Protein AF-A0A645CBH1-F1 (afdb_monomer_lite)

pLDDT: mean 81.63, std 11.43, range [44.41, 95.94]

Organism: NCBI:txid1076179

Radius of gyration: 28.58 Å; chains: 1; bounding box: 67×32×84 Å

Sequence (254 aa):
MRFSAVALAVYLVARFVFHKRWKLLLALALLDLAVVLYYGGILAMYVLSMPLDEALRLAGFERYASSMILFMLGALSMRLTMDVENSFYQQQGEQRDYRAFRSLTAKNIYQFATVVFSLLASLILLSELNGMNSIKQAYHESLPAKVEAMVGDNWHQPDNDTRYLFYATDKDNQVSSYYLPYVGRYFLFASQVDSVSAFTDSAFMGQLQTYDKFVILESTPEIRAYMQAHAGLPGDPGVYDVAKSFPEAVIPAG

Secondary structure (DSSP, 8-state):
-HHHHHHHHHHHHHHHTS----SHHHHHHHHHHHHHHHHHHHHHHHHHT--HHHHHH-THHHHHHHHHHHHHHHHHHHHHHHHHHHHHEE--SSS--S-EES-HHHHHHHHHHHHHHHHHHHHHHHHHHHHHHHHHHGGGGSHHHHHHHHH---TTS-EEEEEEEEE---GGGTTTTSHHHHHHHHHHTEEEEEEES---HHHHHHHHTT-SEEEESS--HHHHHHHHHHTSS---SEEEEHHHH-TT--PPP-

Foldseek 3Di:
DVVLVVLVVVVCCCCPVVVADACLVVLSVVLVVVLVVQVVVVVCCVVPPDDPVVVVVDPPPVVSNVVSVVVSVVSSVVSVVVSVVVSQWDQDDPDNPDTDGPDPVSVVVVVVVVVVVVVVVVVVVVVVVVVVVVCVVCVCVDLLVLLCVFQNAQQPDAAAPFAEEEEDACVVPCQVVCVNQVSNCRRNVYPHYHYDHDDDLVCVLVVLLQGQKYFYSDADPVQQVSLCVFQVDRRDGHIDGSVNRGVPRDRPDD

Structure (mmCIF, N/CA/C/O backbone):
data_AF-A0A645CBH1-F1
#
_entry.id   AF-A0A645CBH1-F1
#
loop_
_atom_site.group_PDB
_atom_site.id
_atom_site.type_symbol
_atom_site.label_atom_id
_atom_site.label_alt_id
_atom_site.label_comp_id
_atom_site.label_asym_id
_atom_site.label_entity_id
_atom_site.label_seq_id
_atom_site.pdbx_PDB_ins_code
_atom_site.Cartn_x
_atom_site.Cartn_y
_atom_site.Cartn_z
_atom_site.occupancy
_atom_site.B_iso_or_equiv
_atom_site.auth_seq_id
_atom_site.auth_comp_id
_atom_site.auth_asym_id
_atom_site.auth_atom_id
_atom_site.pdbx_PDB_model_num
ATOM 1 N N . MET A 1 1 ? -2.958 11.243 12.682 1.00 48.28 1 MET A N 1
ATOM 2 C CA . MET A 1 1 ? -3.831 12.420 12.931 1.00 48.28 1 MET A CA 1
ATOM 3 C C . MET A 1 1 ? -5.328 12.093 12.963 1.00 48.28 1 MET A C 1
ATOM 5 O O . MET A 1 1 ? -5.976 12.454 13.934 1.00 48.28 1 MET A O 1
ATOM 9 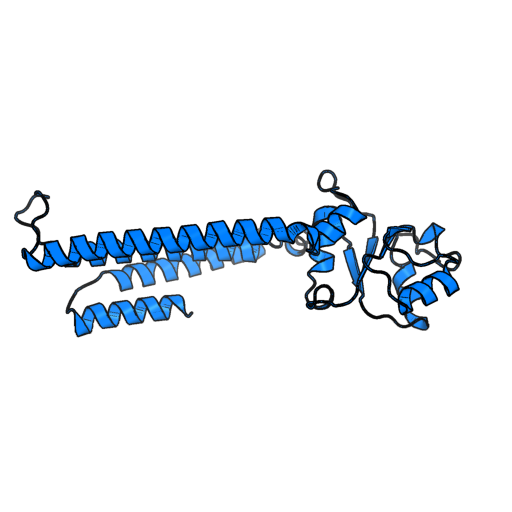N N . ARG A 1 2 ? -5.900 11.390 11.969 1.00 63.59 2 ARG A N 1
ATOM 10 C CA . ARG A 1 2 ? -7.354 11.095 11.943 1.00 63.59 2 ARG A CA 1
ATOM 11 C C . ARG A 1 2 ? -7.826 10.166 13.077 1.00 63.59 2 ARG A C 1
ATOM 13 O O . ARG A 1 2 ? -8.897 10.381 13.626 1.00 63.59 2 ARG A O 1
ATOM 20 N N . PHE A 1 3 ? -7.012 9.187 13.476 1.00 63.47 3 PHE A N 1
ATOM 21 C CA . PHE A 1 3 ? -7.391 8.205 14.501 1.00 63.47 3 PHE A CA 1
ATOM 22 C C . PHE A 1 3 ? -7.452 8.788 15.924 1.00 63.47 3 PHE A C 1
ATOM 24 O O . PHE A 1 3 ? -8.438 8.589 16.629 1.00 63.47 3 PHE A O 1
ATOM 31 N N . SER A 1 4 ? -6.459 9.590 16.321 1.00 71.00 4 SER A N 1
ATOM 32 C CA . SER A 1 4 ? -6.466 10.283 17.618 1.00 71.00 4 SER A CA 1
ATOM 33 C C . SER A 1 4 ? -7.642 11.262 17.731 1.00 71.00 4 SER A C 1
ATOM 35 O O . SER A 1 4 ? -8.241 11.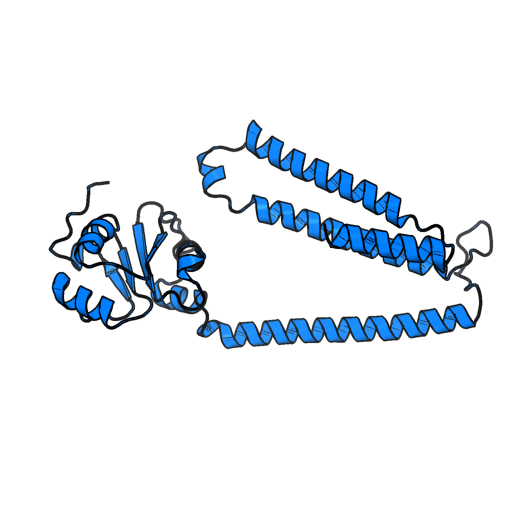380 18.796 1.00 71.00 4 SER A O 1
ATOM 37 N N . ALA A 1 5 ? -8.043 11.900 16.623 1.00 74.19 5 ALA A N 1
ATOM 38 C CA . ALA A 1 5 ? -9.229 12.756 16.580 1.00 74.19 5 ALA A CA 1
ATOM 39 C C . ALA A 1 5 ? -10.533 11.967 16.804 1.00 74.19 5 ALA A C 1
ATOM 41 O O . ALA A 1 5 ? -11.399 12.417 17.552 1.00 74.19 5 ALA A O 1
ATOM 42 N N . VAL A 1 6 ? -10.657 10.768 16.220 1.00 75.56 6 VAL A N 1
ATOM 43 C CA . VAL A 1 6 ? -11.800 9.870 16.462 1.00 75.56 6 VAL A CA 1
ATOM 44 C C . VAL A 1 6 ? -11.834 9.413 17.921 1.00 75.56 6 VAL A C 1
ATOM 46 O O . VAL A 1 6 ? -12.883 9.484 18.555 1.00 75.56 6 VAL A O 1
ATOM 49 N N . ALA A 1 7 ? -10.693 9.013 18.489 1.00 66.88 7 ALA A N 1
ATOM 50 C CA . ALA A 1 7 ? -10.597 8.620 19.896 1.00 66.88 7 ALA A CA 1
ATOM 51 C C . ALA A 1 7 ? -10.996 9.764 20.847 1.00 66.88 7 ALA A C 1
ATOM 53 O O . ALA A 1 7 ? -11.717 9.546 21.825 1.00 66.88 7 ALA A O 1
ATOM 54 N N . LEU A 1 8 ? -10.579 10.993 20.528 1.00 77.62 8 LEU A N 1
ATOM 55 C CA . LEU A 1 8 ? -10.945 12.194 21.272 1.00 77.62 8 LEU A CA 1
ATOM 56 C C . LEU A 1 8 ? -12.449 12.488 21.164 1.00 77.62 8 LEU A C 1
ATOM 58 O O . LEU A 1 8 ? -13.093 12.741 22.178 1.00 77.62 8 LEU A O 1
ATOM 62 N N . ALA A 1 9 ? -13.030 12.391 19.966 1.00 77.25 9 ALA A N 1
ATOM 63 C CA . ALA A 1 9 ? -14.466 12.569 19.756 1.00 77.25 9 ALA A CA 1
ATOM 64 C C . ALA A 1 9 ? -15.291 11.526 20.531 1.00 77.25 9 ALA A C 1
ATOM 66 O O . ALA A 1 9 ? -16.243 11.882 21.224 1.00 77.25 9 ALA A O 1
ATOM 67 N N . VAL A 1 10 ? -14.886 10.252 20.489 1.00 75.44 10 VAL A N 1
ATOM 68 C CA . VAL A 1 10 ? -15.518 9.159 21.248 1.00 75.44 10 VAL A CA 1
ATOM 69 C C . VAL A 1 10 ? -15.451 9.425 22.751 1.00 75.44 10 VAL A C 1
ATOM 71 O O . VAL A 1 10 ? -16.451 9.260 23.452 1.00 75.44 10 VAL A O 1
ATOM 74 N N . TYR A 1 11 ? -14.308 9.896 23.253 1.00 73.31 11 TYR A N 1
ATOM 75 C CA . TYR A 1 11 ? -14.188 10.295 24.651 1.00 73.31 11 TYR A CA 1
ATOM 76 C C . TYR A 1 11 ? -15.114 11.466 25.009 1.00 73.31 11 TYR A C 1
ATOM 78 O O . TYR A 1 11 ? -15.786 11.413 26.040 1.00 73.31 11 TYR A O 1
ATOM 86 N N . LEU A 1 12 ? -15.173 12.512 24.178 1.00 74.69 12 LEU A N 1
ATOM 87 C CA . LEU A 1 12 ? -16.029 13.676 24.419 1.00 74.69 12 LEU A CA 1
ATOM 88 C C . LEU A 1 12 ? -17.504 13.268 24.465 1.00 74.69 12 LEU A C 1
ATOM 90 O O . LEU A 1 12 ? -18.212 13.648 25.395 1.00 74.69 12 LEU A O 1
ATOM 94 N N . VAL A 1 13 ? -17.955 12.417 23.543 1.00 75.56 13 VAL A N 1
ATOM 95 C CA . VAL A 1 13 ? -19.318 11.866 23.562 1.00 75.56 13 VAL A CA 1
ATOM 96 C C . VAL A 1 13 ? -19.554 11.039 24.831 1.00 75.56 13 VAL A C 1
ATOM 98 O O . VAL A 1 13 ? -20.552 11.238 25.522 1.00 75.56 13 VAL A O 1
ATOM 101 N N . ALA A 1 14 ? -18.622 10.165 25.215 1.00 69.62 14 ALA A N 1
ATOM 102 C CA . ALA A 1 14 ? -18.735 9.379 26.446 1.00 69.62 14 ALA A CA 1
ATOM 103 C C . ALA A 1 14 ? -18.807 10.248 27.714 1.00 69.62 14 ALA A C 1
ATOM 105 O O . ALA A 1 14 ? -19.533 9.929 28.661 1.00 69.62 14 ALA A O 1
ATOM 106 N N . ARG A 1 15 ? -18.074 11.364 27.728 1.00 73.00 15 ARG A N 1
ATOM 107 C CA . ARG A 1 15 ? -17.994 12.284 28.861 1.00 73.00 15 ARG A CA 1
ATOM 108 C C . ARG A 1 15 ? -19.200 13.217 28.954 1.00 73.00 15 ARG A C 1
ATOM 110 O O . ARG A 1 15 ? -19.707 13.390 30.058 1.00 73.00 15 ARG A O 1
ATOM 117 N N . PHE A 1 16 ? -19.641 13.799 27.840 1.00 70.44 16 PHE A N 1
ATOM 118 C CA . PHE A 1 16 ? -20.703 14.812 27.808 1.00 70.44 16 PHE A CA 1
ATOM 119 C C . PHE A 1 16 ? -22.101 14.222 27.605 1.00 70.44 16 PHE A C 1
ATOM 121 O O . PHE A 1 16 ? -23.051 14.707 28.209 1.00 70.44 16 PHE A O 1
ATOM 128 N N . VAL A 1 17 ? -22.244 13.158 26.811 1.00 72.06 17 VAL A N 1
ATOM 129 C CA . VAL A 1 17 ? -23.547 12.511 26.576 1.00 72.06 17 VAL A CA 1
ATOM 130 C C . VAL A 1 17 ? -23.798 11.453 27.645 1.00 72.06 17 VAL A C 1
ATOM 132 O O . VAL A 1 17 ? -24.791 11.500 28.368 1.00 72.06 17 VAL A O 1
ATOM 135 N N . PHE A 1 18 ? -22.856 10.525 27.822 1.00 62.72 18 PHE A N 1
ATOM 136 C CA . PHE A 1 18 ? -23.044 9.382 28.721 1.00 62.72 18 PHE A CA 1
ATOM 137 C C . PHE A 1 18 ? -22.580 9.627 30.166 1.00 62.72 18 PHE A C 1
ATOM 139 O O . PHE A 1 18 ? -22.799 8.771 31.026 1.00 62.72 18 PHE A O 1
ATOM 146 N N . HIS A 1 19 ? -21.960 10.781 30.452 1.00 67.88 19 HIS A N 1
ATOM 147 C CA . HIS A 1 19 ? -21.449 11.160 31.779 1.00 67.88 19 HIS A CA 1
ATOM 148 C C . HIS A 1 19 ? -20.499 10.114 32.398 1.00 67.88 19 HIS A C 1
ATOM 150 O O . HIS A 1 19 ? -20.350 10.016 33.620 1.00 67.88 19 HIS A O 1
ATOM 156 N N . LYS A 1 20 ? -19.821 9.320 31.558 1.00 66.25 20 LYS A N 1
ATOM 157 C CA . LYS A 1 20 ? -18.904 8.260 31.990 1.00 66.25 20 LYS A CA 1
ATOM 158 C C . LYS A 1 20 ? -17.477 8.793 32.131 1.00 66.25 20 LYS A C 1
ATOM 160 O O . LYS A 1 20 ? -17.043 9.700 31.424 1.00 66.25 20 LYS A O 1
ATOM 165 N N . ARG A 1 21 ? -16.727 8.230 33.085 1.00 70.00 21 ARG A N 1
ATOM 166 C CA . ARG A 1 21 ? -15.306 8.539 33.330 1.00 70.00 21 ARG A CA 1
ATOM 167 C C . ARG A 1 21 ? -14.422 7.478 32.673 1.00 70.00 21 ARG A C 1
ATOM 169 O O . ARG A 1 21 ? -13.843 6.644 33.362 1.00 70.00 21 ARG A O 1
ATOM 176 N N . TRP A 1 22 ? -14.372 7.469 31.345 1.00 78.06 22 TRP A N 1
ATOM 177 C CA . TRP A 1 22 ? -13.506 6.542 30.610 1.00 78.06 22 TRP A CA 1
ATOM 178 C C . TRP A 1 22 ? -12.035 6.915 30.802 1.00 78.06 22 TRP A C 1
ATOM 180 O O . TRP A 1 22 ? -11.693 8.098 30.843 1.00 78.06 22 TRP A O 1
ATOM 190 N N . LYS A 1 23 ? -11.160 5.910 30.922 1.00 79.25 23 LYS A N 1
ATOM 191 C CA . LYS A 1 23 ? -9.703 6.131 31.013 1.00 79.25 23 LYS A CA 1
ATOM 192 C C . LYS A 1 23 ? -9.057 6.206 29.625 1.00 79.25 23 LYS A C 1
ATOM 194 O O . LYS A 1 23 ? -7.837 6.308 29.530 1.00 79.25 23 LYS A O 1
ATOM 199 N N . LEU A 1 24 ? -9.871 6.186 28.568 1.00 80.12 24 LEU A N 1
ATOM 200 C CA . LEU A 1 24 ? -9.462 6.268 27.171 1.00 80.12 24 LEU A CA 1
ATOM 201 C C . LEU A 1 24 ? -8.472 7.409 26.884 1.00 80.12 24 LEU A C 1
ATOM 203 O O . LEU A 1 24 ? -7.495 7.163 26.192 1.00 80.12 24 LEU A O 1
ATOM 207 N N . LEU A 1 25 ? -8.649 8.613 27.453 1.00 78.62 25 LEU A N 1
ATOM 208 C CA . LEU A 1 25 ? -7.684 9.710 27.245 1.00 78.62 25 LEU A CA 1
ATOM 209 C C . LEU A 1 25 ? -6.313 9.438 27.857 1.00 78.62 25 LEU A C 1
ATOM 211 O O . LEU A 1 25 ? -5.305 9.785 27.254 1.00 78.62 25 LEU A O 1
ATOM 215 N N . LEU A 1 26 ? -6.265 8.833 29.046 1.00 81.44 26 LEU A N 1
ATOM 216 C CA . LEU A 1 26 ? -4.992 8.503 29.682 1.00 81.44 26 LEU A CA 1
ATOM 217 C C . LEU A 1 26 ? -4.257 7.439 28.862 1.00 81.44 26 LEU A C 1
ATOM 219 O O . LEU A 1 26 ? -3.058 7.554 28.639 1.00 81.44 26 LEU A O 1
ATOM 223 N N . ALA A 1 27 ? -4.989 6.428 28.387 1.00 83.56 27 ALA A N 1
ATOM 224 C CA . ALA A 1 27 ? -4.435 5.414 27.501 1.00 83.56 27 ALA A CA 1
ATOM 225 C C . ALA A 1 27 ? -3.962 6.019 26.170 1.00 83.56 27 ALA A C 1
ATOM 227 O O . ALA A 1 27 ? -2.869 5.692 25.728 1.00 83.56 27 ALA A O 1
ATOM 228 N N . LEU A 1 28 ? -4.735 6.932 25.572 1.00 86.56 28 LEU A N 1
ATOM 229 C CA . LEU A 1 28 ? -4.351 7.639 24.350 1.00 86.56 28 LEU A CA 1
ATOM 230 C C . LEU A 1 28 ? -3.063 8.446 24.558 1.00 86.56 28 LEU A C 1
ATOM 232 O O . LEU A 1 28 ? -2.130 8.278 23.789 1.00 86.56 28 LEU A O 1
ATOM 236 N N . ALA A 1 29 ? -2.972 9.234 25.633 1.00 85.00 29 ALA A N 1
ATOM 237 C CA . ALA A 1 29 ? -1.784 10.031 25.937 1.00 85.00 29 ALA A CA 1
ATOM 238 C C . ALA A 1 29 ? -0.536 9.167 26.194 1.00 85.00 29 ALA A C 1
ATOM 240 O O . ALA A 1 29 ? 0.550 9.499 25.725 1.00 85.00 29 ALA A O 1
ATOM 241 N N . LEU A 1 30 ? -0.680 8.044 26.911 1.00 88.44 30 LEU A N 1
ATOM 242 C CA . LEU A 1 30 ? 0.417 7.094 27.129 1.00 88.44 30 LEU A CA 1
ATOM 243 C C . LEU A 1 30 ? 0.861 6.420 25.825 1.00 88.44 30 LEU A C 1
ATOM 245 O O . LEU A 1 30 ? 2.058 6.244 25.609 1.00 88.44 30 LEU A O 1
ATOM 249 N N . LEU A 1 31 ? -0.086 6.051 24.960 1.00 88.75 31 LEU A N 1
ATOM 250 C CA . LEU A 1 31 ? 0.216 5.452 23.662 1.00 88.75 31 LEU A CA 1
ATOM 251 C C . LEU A 1 31 ? 0.856 6.465 22.706 1.00 88.75 31 LEU A C 1
ATOM 253 O O . LEU A 1 31 ? 1.837 6.123 22.056 1.00 88.75 31 LEU A O 1
ATOM 257 N N . ASP A 1 32 ? 0.373 7.708 22.666 1.00 88.38 32 ASP A N 1
ATOM 258 C CA . ASP A 1 32 ? 0.985 8.790 21.887 1.00 88.38 32 ASP A CA 1
ATOM 259 C C . ASP A 1 32 ? 2.431 9.037 22.348 1.00 88.38 32 ASP A C 1
ATOM 261 O O . ASP A 1 32 ? 3.342 9.121 21.524 1.00 88.38 32 ASP A O 1
ATOM 265 N N . LEU A 1 33 ? 2.675 9.070 23.665 1.00 89.81 33 LEU A N 1
ATOM 266 C CA . LEU A 1 33 ? 4.029 9.164 24.216 1.00 89.81 33 LEU A CA 1
ATOM 267 C C . LEU A 1 33 ? 4.902 7.976 23.782 1.00 89.81 33 LEU A C 1
ATOM 269 O O . LEU A 1 33 ? 6.050 8.175 23.389 1.00 89.81 33 LEU A O 1
ATOM 273 N N . ALA A 1 34 ? 4.367 6.753 23.818 1.00 90.38 34 ALA A N 1
ATOM 274 C CA . ALA A 1 34 ? 5.091 5.563 23.379 1.00 90.38 34 ALA A CA 1
ATOM 275 C C . ALA A 1 34 ? 5.457 5.627 21.886 1.00 90.38 34 ALA A C 1
ATOM 277 O O . ALA A 1 34 ? 6.581 5.281 21.528 1.00 90.38 34 ALA A O 1
ATOM 278 N N . VAL A 1 35 ? 4.555 6.113 21.024 1.00 90.31 35 VAL A N 1
ATOM 279 C CA . VAL A 1 35 ? 4.821 6.324 19.589 1.00 90.31 35 VAL A CA 1
ATOM 280 C C . VAL A 1 35 ? 5.950 7.334 19.389 1.00 90.31 35 VAL A C 1
ATOM 282 O O . VAL A 1 35 ? 6.881 7.062 18.632 1.00 90.31 35 VAL A O 1
ATOM 285 N N . VAL A 1 36 ? 5.912 8.468 20.097 1.00 90.56 36 VAL A N 1
ATOM 286 C CA . VAL A 1 36 ? 6.964 9.496 20.015 1.00 90.56 36 VAL A CA 1
ATOM 287 C C . VAL A 1 36 ? 8.316 8.938 20.460 1.00 90.56 36 VAL A C 1
ATOM 289 O O . VAL A 1 36 ? 9.311 9.121 19.760 1.00 90.56 36 VAL A O 1
ATOM 292 N N . LEU A 1 37 ? 8.360 8.214 21.584 1.00 92.00 37 LEU A N 1
ATOM 293 C CA . LEU A 1 37 ? 9.585 7.573 22.068 1.00 92.00 37 LEU A CA 1
ATOM 294 C C . LEU A 1 37 ? 10.112 6.525 21.083 1.00 92.00 37 LEU A C 1
ATOM 296 O O . LEU A 1 37 ? 11.317 6.440 20.869 1.00 92.00 37 LEU A O 1
ATOM 300 N N . TYR A 1 38 ? 9.226 5.757 20.452 1.00 91.06 38 TYR A N 1
ATOM 301 C CA . TYR A 1 38 ? 9.599 4.745 19.469 1.00 91.06 38 TYR A CA 1
ATOM 302 C C . TYR A 1 38 ? 10.180 5.358 18.193 1.00 91.06 38 TYR A C 1
ATOM 304 O O . TYR A 1 38 ? 11.224 4.911 17.724 1.00 91.06 38 TYR A O 1
ATOM 312 N N . TYR A 1 39 ? 9.572 6.424 17.666 1.00 89.31 39 TYR A N 1
ATOM 313 C CA . TYR A 1 39 ? 10.127 7.154 16.521 1.00 89.31 39 TYR A CA 1
ATOM 314 C C . TYR A 1 39 ? 11.454 7.829 16.876 1.00 89.31 39 TYR A C 1
ATOM 316 O O . TYR A 1 39 ? 12.384 7.794 16.074 1.00 89.31 39 TYR A O 1
ATOM 324 N N . GLY A 1 40 ? 11.578 8.367 18.093 1.00 89.44 40 GLY A N 1
ATOM 325 C CA . GLY A 1 40 ? 12.850 8.864 18.617 1.00 89.44 40 GLY A CA 1
ATOM 326 C C . GLY A 1 40 ? 13.919 7.771 18.706 1.00 89.44 40 GLY A C 1
ATOM 327 O O . GLY A 1 40 ? 15.065 8.009 18.340 1.00 89.44 40 GLY A O 1
ATOM 328 N N . GLY A 1 41 ? 13.545 6.559 19.124 1.00 88.31 41 GLY A N 1
ATOM 329 C CA . GLY A 1 41 ? 14.434 5.397 19.169 1.00 88.31 41 GLY A CA 1
ATOM 330 C C . GLY A 1 41 ? 14.898 4.949 17.783 1.00 88.31 41 GLY A C 1
ATOM 331 O O . GLY A 1 41 ? 16.085 4.693 17.594 1.00 88.31 41 GLY A O 1
ATOM 332 N N . ILE A 1 42 ? 13.993 4.926 16.798 1.00 86.06 42 ILE A N 1
ATOM 333 C CA . ILE A 1 42 ? 14.355 4.668 15.399 1.00 86.06 42 ILE A CA 1
ATOM 334 C C . ILE A 1 42 ? 15.340 5.735 14.914 1.00 86.06 42 ILE A C 1
ATOM 336 O O . ILE A 1 42 ? 16.401 5.392 14.404 1.00 86.06 42 ILE A O 1
ATOM 340 N N . LEU A 1 43 ? 15.034 7.018 15.118 1.00 85.69 43 LEU A N 1
ATOM 341 C CA . LEU A 1 43 ? 15.920 8.111 14.716 1.00 85.69 43 LEU A CA 1
ATOM 342 C C . LEU A 1 43 ? 17.310 7.980 15.354 1.00 85.69 43 LEU A C 1
ATOM 344 O O . LEU A 1 43 ? 18.316 8.102 14.661 1.00 85.69 43 LEU A O 1
ATOM 348 N N . ALA A 1 44 ? 17.374 7.687 16.655 1.00 87.44 44 ALA A N 1
ATOM 349 C CA . ALA A 1 44 ? 18.634 7.480 17.359 1.00 87.44 44 ALA A CA 1
ATOM 350 C C . ALA A 1 44 ? 19.438 6.314 16.764 1.00 87.44 44 ALA A C 1
ATOM 352 O O . ALA A 1 44 ? 20.641 6.452 16.567 1.00 87.44 44 ALA A O 1
ATOM 353 N N . MET A 1 45 ? 18.786 5.201 16.419 1.00 85.06 45 MET A N 1
ATOM 354 C CA . MET A 1 45 ? 19.433 4.068 15.749 1.00 85.06 45 MET A CA 1
ATOM 355 C C . MET A 1 45 ? 20.001 4.467 14.378 1.00 85.06 45 MET A C 1
ATOM 357 O O . MET A 1 45 ? 21.153 4.151 14.084 1.00 85.06 45 MET A O 1
ATOM 361 N N . TYR A 1 46 ? 19.226 5.195 13.566 1.00 79.62 46 TYR A N 1
ATOM 362 C CA . TYR A 1 46 ? 19.674 5.680 12.256 1.00 79.62 46 TYR A CA 1
ATOM 363 C C . TYR A 1 46 ? 20.889 6.610 12.366 1.00 79.62 46 TYR A C 1
ATOM 365 O O . TYR A 1 46 ? 21.800 6.516 11.552 1.00 79.62 46 TYR A O 1
ATOM 373 N N . VAL A 1 47 ? 20.922 7.488 13.372 1.00 83.06 47 VAL A N 1
ATOM 374 C CA . VAL A 1 47 ? 22.005 8.471 13.546 1.00 83.06 47 VAL A CA 1
ATOM 375 C C . VAL A 1 47 ? 23.256 7.859 14.180 1.00 83.06 47 VAL A C 1
ATOM 377 O O . VAL A 1 47 ? 24.367 8.220 13.805 1.00 83.06 47 VAL A O 1
ATOM 380 N N . LEU A 1 48 ? 23.096 6.971 15.165 1.00 85.31 48 LEU A N 1
ATOM 381 C CA . LEU A 1 48 ? 24.207 6.504 16.003 1.00 85.31 48 LEU A CA 1
ATOM 382 C C . LEU A 1 48 ? 24.776 5.147 15.585 1.00 85.31 48 LEU A C 1
ATOM 384 O O . LEU A 1 48 ? 25.891 4.821 15.986 1.00 85.31 48 LEU A O 1
ATOM 388 N N . SER A 1 49 ? 24.011 4.318 14.873 1.00 78.31 49 SER A N 1
ATOM 389 C CA . SER A 1 49 ? 24.337 2.891 14.737 1.00 78.31 49 SER A CA 1
ATOM 390 C C . SER A 1 49 ? 24.215 2.328 13.322 1.00 78.31 49 SER A C 1
ATOM 392 O O . SER A 1 49 ? 24.728 1.237 13.089 1.00 78.31 49 SER A O 1
ATOM 394 N N . MET A 1 50 ? 23.564 3.019 12.380 1.00 76.75 50 MET A N 1
ATOM 395 C CA . MET A 1 50 ? 23.320 2.469 11.043 1.00 76.75 50 MET A CA 1
ATOM 396 C C . MET A 1 50 ? 24.434 2.834 10.037 1.00 76.75 50 MET A C 1
ATOM 398 O O . MET A 1 50 ? 24.738 4.018 9.883 1.00 76.75 50 MET A O 1
ATOM 402 N N . PRO A 1 51 ? 25.017 1.860 9.307 1.00 77.00 51 PRO A N 1
ATOM 403 C CA . PRO A 1 51 ? 25.932 2.134 8.200 1.00 77.00 51 PRO A CA 1
ATOM 404 C C . PRO A 1 51 ? 25.199 2.731 6.985 1.00 77.00 51 PRO A C 1
ATOM 406 O O . PRO A 1 51 ? 24.064 2.362 6.680 1.00 77.00 51 PRO A O 1
ATOM 409 N N . LEU A 1 52 ? 25.874 3.625 6.255 1.00 67.94 52 LEU A N 1
ATOM 410 C CA . LEU A 1 52 ? 25.313 4.395 5.131 1.00 67.94 52 LEU A CA 1
ATOM 411 C C . LEU A 1 52 ? 24.783 3.507 3.988 1.00 67.94 52 LEU A C 1
ATOM 413 O O . LEU A 1 52 ? 23.707 3.770 3.451 1.00 67.94 52 LEU A O 1
ATOM 417 N N . ASP A 1 53 ? 25.486 2.416 3.680 1.00 62.47 53 ASP A N 1
ATOM 418 C CA . ASP A 1 53 ? 25.105 1.474 2.617 1.00 62.47 53 ASP A CA 1
ATOM 419 C C . ASP A 1 53 ? 23.823 0.698 2.944 1.00 62.47 53 ASP A C 1
ATOM 421 O O . ASP A 1 53 ? 23.046 0.344 2.056 1.00 62.47 53 ASP A O 1
ATOM 425 N N . GLU A 1 54 ? 23.570 0.454 4.230 1.00 61.66 54 GLU A N 1
ATOM 426 C CA . GLU A 1 54 ? 22.365 -0.226 4.690 1.00 61.66 54 GLU A CA 1
ATOM 427 C C . GLU A 1 54 ? 21.183 0.749 4.749 1.00 61.66 54 GLU A C 1
ATOM 429 O O . GLU A 1 54 ? 20.065 0.391 4.380 1.00 61.66 54 GLU A O 1
ATOM 434 N N . ALA A 1 55 ? 21.425 2.011 5.120 1.00 62.50 55 ALA A N 1
ATOM 435 C CA . ALA A 1 55 ? 20.397 3.053 5.161 1.00 62.50 55 ALA A CA 1
ATOM 436 C C . ALA A 1 55 ? 19.781 3.336 3.780 1.00 62.50 55 ALA A C 1
ATOM 438 O O . ALA A 1 55 ? 18.579 3.580 3.689 1.00 62.50 55 ALA A O 1
ATOM 439 N N . LEU A 1 56 ? 20.579 3.252 2.709 1.00 57.22 56 LEU A N 1
ATOM 440 C CA . LEU A 1 56 ? 20.125 3.443 1.325 1.00 57.22 56 LEU A CA 1
ATOM 441 C C . LEU A 1 56 ? 19.313 2.259 0.776 1.00 57.22 56 LEU A C 1
ATOM 443 O O . LEU A 1 56 ? 18.512 2.432 -0.140 1.00 57.22 56 LEU A O 1
ATOM 447 N N . ARG A 1 57 ? 19.510 1.055 1.326 1.00 55.78 57 ARG A N 1
ATOM 448 C CA . ARG A 1 57 ? 18.843 -0.179 0.874 1.00 55.78 57 ARG A CA 1
ATOM 449 C C . ARG A 1 57 ? 17.588 -0.507 1.680 1.00 55.78 57 ARG A C 1
ATOM 451 O O . ARG A 1 57 ? 16.723 -1.243 1.205 1.00 55.78 57 ARG A O 1
ATOM 458 N N . LEU A 1 58 ? 17.473 0.011 2.902 1.00 57.47 58 LEU A N 1
ATOM 459 C CA . LEU A 1 58 ? 16.427 -0.399 3.827 1.00 57.47 58 LEU A CA 1
ATOM 460 C C . LEU A 1 58 ? 15.145 0.434 3.662 1.00 57.47 58 LEU A C 1
ATOM 462 O O . LEU A 1 58 ? 14.975 1.480 4.286 1.00 57.47 58 LEU A O 1
ATOM 466 N N . ALA A 1 59 ? 14.156 -0.139 2.969 1.00 54.38 59 ALA A N 1
ATOM 467 C CA . ALA A 1 59 ? 12.729 0.223 3.040 1.00 54.38 59 ALA A CA 1
ATOM 468 C C . ALA A 1 59 ? 12.095 -0.078 4.430 1.00 54.38 59 ALA A C 1
ATOM 470 O O . ALA A 1 59 ? 10.927 -0.440 4.558 1.00 54.38 59 ALA A O 1
ATOM 471 N N . GLY A 1 60 ? 12.895 -0.009 5.500 1.00 59.44 60 GLY A N 1
ATOM 472 C CA . GLY A 1 60 ? 12.562 -0.510 6.830 1.00 59.44 60 GLY A CA 1
ATOM 473 C C . GLY A 1 60 ? 11.803 0.489 7.691 1.00 59.44 60 GLY A C 1
ATOM 474 O O . GLY A 1 60 ? 10.952 0.065 8.473 1.00 59.44 60 GLY A O 1
ATOM 475 N N . PHE A 1 61 ? 12.069 1.795 7.542 1.00 72.62 61 PHE A N 1
ATOM 476 C CA . PHE A 1 61 ? 11.436 2.829 8.368 1.00 72.62 61 PHE A CA 1
ATOM 477 C C . PHE A 1 61 ? 9.911 2.711 8.339 1.00 72.62 61 PHE A C 1
ATOM 479 O O . PHE A 1 61 ? 9.284 2.647 9.393 1.00 72.62 61 PHE A O 1
ATOM 486 N N . GLU A 1 62 ? 9.321 2.597 7.148 1.00 71.19 62 GLU A N 1
ATOM 487 C CA . GLU A 1 62 ? 7.870 2.490 6.988 1.00 71.19 62 GLU A CA 1
ATOM 488 C C . GLU A 1 62 ? 7.302 1.237 7.658 1.00 71.19 62 GLU A C 1
ATOM 490 O O . GLU A 1 62 ? 6.234 1.296 8.270 1.00 71.19 62 GLU A O 1
ATOM 495 N N . ARG A 1 63 ? 8.030 0.113 7.623 1.00 76.62 63 ARG A N 1
ATOM 496 C CA . ARG A 1 63 ? 7.615 -1.135 8.276 1.00 76.62 63 ARG A CA 1
ATOM 497 C C . ARG A 1 63 ? 7.625 -1.006 9.797 1.00 76.62 63 ARG A C 1
ATOM 499 O O . ARG A 1 63 ? 6.673 -1.432 10.453 1.00 76.62 63 ARG A O 1
ATOM 506 N N . TYR A 1 64 ? 8.679 -0.415 10.358 1.00 80.88 64 TYR A N 1
ATOM 507 C CA . TYR A 1 64 ? 8.778 -0.167 11.798 1.00 80.88 64 TYR A CA 1
ATOM 508 C C . TYR A 1 64 ? 7.743 0.865 12.256 1.00 80.88 64 TYR A C 1
ATOM 510 O O . TYR A 1 64 ? 7.047 0.661 13.247 1.00 80.88 64 TYR A O 1
ATOM 518 N N . ALA A 1 65 ? 7.563 1.944 11.495 1.00 83.19 65 ALA A N 1
ATOM 519 C CA . ALA A 1 65 ? 6.551 2.947 11.783 1.00 83.19 65 ALA A CA 1
ATOM 520 C C . ALA A 1 65 ? 5.137 2.344 11.750 1.00 83.19 65 ALA A C 1
ATOM 522 O O . ALA A 1 65 ? 4.347 2.588 12.664 1.00 83.19 65 ALA A O 1
ATOM 523 N N . SER A 1 66 ? 4.838 1.513 10.748 1.00 83.25 66 SER A N 1
ATOM 524 C CA . SER A 1 66 ? 3.530 0.869 10.581 1.00 83.25 66 SER A CA 1
ATOM 525 C C . SER A 1 66 ? 3.209 -0.118 11.702 1.00 83.25 66 SER A C 1
ATOM 527 O O . SER A 1 66 ? 2.079 -0.134 12.192 1.00 83.25 66 SER A O 1
ATOM 529 N N . SER A 1 67 ? 4.182 -0.914 12.158 1.00 87.75 67 SER A N 1
ATOM 530 C CA . SER A 1 67 ? 3.958 -1.888 13.235 1.00 87.75 67 SER A CA 1
ATOM 531 C C . SER A 1 67 ? 3.598 -1.213 14.562 1.00 87.75 67 SER A C 1
ATOM 533 O O . SER A 1 67 ? 2.690 -1.671 15.258 1.00 87.75 67 SER A O 1
ATOM 535 N N . MET A 1 68 ? 4.231 -0.081 14.882 1.00 89.19 68 MET A N 1
ATOM 536 C CA . MET A 1 68 ? 3.912 0.687 16.086 1.00 89.19 68 MET A CA 1
ATOM 537 C C . MET A 1 68 ? 2.518 1.322 16.018 1.00 89.19 68 MET A C 1
ATOM 539 O O . MET A 1 68 ? 1.778 1.320 17.004 1.00 89.19 68 MET A O 1
ATOM 543 N N . ILE A 1 69 ? 2.106 1.803 14.843 1.00 88.94 69 ILE A N 1
ATOM 544 C CA . ILE A 1 69 ? 0.741 2.303 14.645 1.00 88.94 69 ILE A CA 1
ATOM 545 C C . ILE A 1 69 ? -0.287 1.170 14.780 1.00 88.94 69 ILE A C 1
ATOM 547 O O . ILE A 1 69 ? -1.309 1.357 15.440 1.00 88.94 69 ILE A O 1
ATOM 551 N N . LEU A 1 70 ? -0.018 -0.021 14.234 1.00 89.50 70 LEU A N 1
ATOM 552 C CA . LEU A 1 70 ? -0.873 -1.202 14.420 1.00 89.50 70 LEU A CA 1
ATOM 553 C C . LEU A 1 70 ? -0.993 -1.598 15.897 1.00 89.50 70 LEU A C 1
ATOM 555 O O . LEU A 1 70 ? -2.096 -1.871 16.376 1.00 89.50 70 LEU A O 1
ATOM 559 N N . PHE A 1 71 ? 0.116 -1.571 16.638 1.00 90.19 71 PHE A N 1
ATOM 560 C CA . PHE A 1 71 ? 0.110 -1.800 18.080 1.00 90.19 71 PHE A CA 1
ATOM 561 C C . PHE A 1 71 ? -0.771 -0.778 18.812 1.00 90.19 71 PHE A C 1
ATOM 563 O O . PHE A 1 71 ? -1.619 -1.162 19.618 1.00 90.19 71 PHE A O 1
ATOM 570 N N . MET A 1 72 ? -0.635 0.514 18.493 1.00 88.88 72 MET A N 1
ATOM 571 C CA . MET A 1 72 ? -1.471 1.575 19.059 1.00 88.88 72 MET A CA 1
ATOM 572 C C . MET A 1 72 ? -2.962 1.354 18.762 1.00 88.88 72 MET A C 1
ATOM 574 O O . MET A 1 72 ? -3.786 1.472 19.670 1.00 88.88 72 MET A O 1
ATOM 578 N N . LEU A 1 73 ? -3.315 1.009 17.517 1.00 87.81 73 LEU A N 1
ATOM 579 C CA . LEU A 1 73 ? -4.692 0.703 17.107 1.00 87.81 73 LEU A CA 1
ATOM 580 C C . LEU A 1 73 ? -5.279 -0.446 17.942 1.00 87.81 73 LEU A C 1
ATOM 582 O O . LEU A 1 73 ? -6.393 -0.329 18.460 1.00 87.81 73 LEU A O 1
ATOM 586 N N . GLY A 1 74 ? -4.522 -1.535 18.108 1.00 89.06 74 GLY A N 1
ATOM 587 C CA . GLY A 1 74 ? -4.925 -2.696 18.905 1.00 89.06 74 GLY A CA 1
ATOM 588 C C . GLY A 1 74 ? -5.046 -2.394 20.402 1.00 89.06 74 GLY A C 1
ATOM 589 O O . GLY A 1 74 ? -6.028 -2.768 21.043 1.00 89.06 74 GLY A O 1
ATOM 590 N N . ALA A 1 75 ? -4.086 -1.666 20.973 1.00 89.00 75 ALA A N 1
ATOM 591 C CA . ALA A 1 75 ? -4.113 -1.293 22.386 1.00 89.00 75 ALA A CA 1
ATOM 592 C C . ALA A 1 75 ? -5.282 -0.345 22.705 1.00 89.00 75 ALA A C 1
ATOM 594 O O . ALA A 1 75 ? -5.968 -0.508 23.721 1.00 89.00 75 ALA A O 1
ATOM 595 N N . LEU A 1 76 ? -5.548 0.626 21.822 1.00 87.31 76 LEU A N 1
ATOM 596 C CA . LEU A 1 76 ? -6.661 1.555 21.991 1.00 87.31 76 LEU A CA 1
ATOM 597 C C . LEU A 1 76 ? -8.014 0.845 21.851 1.00 87.31 76 LEU A C 1
ATOM 599 O O . LEU A 1 76 ? -8.913 1.104 22.652 1.00 87.31 76 LEU A O 1
ATOM 603 N N . SER A 1 77 ? -8.163 -0.064 20.880 1.00 86.38 77 SER A N 1
ATOM 604 C CA . SER A 1 77 ? -9.407 -0.821 20.698 1.00 86.38 77 SER A CA 1
ATOM 605 C C . SER A 1 77 ? -9.708 -1.702 21.913 1.00 86.38 77 SER A C 1
ATOM 607 O O . SER A 1 77 ? -10.822 -1.660 22.430 1.00 86.38 77 SER A O 1
ATOM 609 N N . MET A 1 78 ? -8.703 -2.389 22.466 1.00 87.38 78 MET A N 1
ATOM 610 C CA . MET A 1 78 ? -8.855 -3.178 23.691 1.00 87.38 78 MET A CA 1
ATOM 611 C C . MET A 1 78 ? -9.272 -2.308 24.884 1.00 87.38 78 MET A C 1
ATOM 613 O O . MET A 1 78 ? -10.186 -2.670 25.631 1.00 87.38 78 MET A O 1
ATOM 617 N N . ARG A 1 79 ? -8.650 -1.130 25.054 1.00 86.12 79 ARG A N 1
ATOM 618 C CA . ARG A 1 79 ? -9.027 -0.190 26.119 1.00 86.12 79 ARG A CA 1
ATOM 619 C C . ARG A 1 79 ? -10.460 0.306 25.957 1.00 86.12 79 ARG A C 1
ATOM 621 O O . ARG A 1 79 ? -11.184 0.385 26.950 1.00 86.12 79 ARG A O 1
ATOM 628 N N . LEU A 1 80 ? -10.860 0.634 24.731 1.00 83.50 80 LEU A N 1
ATOM 629 C CA . LEU A 1 80 ? -12.216 1.061 24.413 1.00 83.50 80 LEU A CA 1
ATOM 630 C C . LEU A 1 80 ? -13.222 -0.037 24.768 1.00 83.50 80 LEU A C 1
ATOM 632 O O . LEU A 1 80 ? -14.185 0.240 25.478 1.00 83.50 80 LEU A O 1
ATOM 636 N N . THR A 1 81 ? -12.969 -1.283 24.361 1.00 84.12 81 THR A N 1
ATOM 637 C CA . THR A 1 81 ? -13.823 -2.427 24.704 1.00 84.12 81 THR A CA 1
ATOM 638 C C . THR A 1 81 ? -13.951 -2.593 26.215 1.00 84.12 81 THR A C 1
ATOM 640 O O . THR A 1 81 ? -15.065 -2.739 26.709 1.00 84.12 81 THR A O 1
ATOM 643 N N . MET A 1 82 ? -12.851 -2.481 26.968 1.00 81.88 82 MET A N 1
ATOM 644 C CA . MET A 1 82 ? -12.886 -2.536 28.435 1.00 81.88 82 MET A CA 1
ATOM 645 C C . MET A 1 82 ? -13.699 -1.391 29.058 1.00 81.88 82 MET A C 1
ATOM 647 O O . MET A 1 82 ? -14.448 -1.614 30.007 1.00 81.88 82 MET A O 1
ATOM 651 N N . ASP A 1 83 ? -13.554 -0.156 28.573 1.00 82.31 83 ASP A N 1
ATOM 652 C CA . ASP A 1 83 ? -14.284 1.005 29.105 1.00 82.31 83 ASP A CA 1
ATOM 653 C C . ASP A 1 83 ? -15.790 0.935 28.767 1.00 82.31 83 ASP A C 1
ATOM 655 O O . ASP A 1 83 ? -16.633 1.274 29.608 1.00 82.31 83 ASP A O 1
ATOM 659 N N . VAL A 1 84 ? -16.138 0.430 27.578 1.00 80.25 84 VAL A N 1
ATOM 660 C CA . VAL A 1 84 ? -17.520 0.124 27.176 1.00 80.25 84 VAL A CA 1
ATOM 661 C C . VAL A 1 84 ? -18.091 -0.977 28.062 1.00 80.25 84 VAL A C 1
ATOM 663 O O . VAL A 1 84 ? -19.152 -0.787 28.652 1.00 80.25 84 VAL A O 1
ATOM 666 N N . GLU A 1 85 ? -17.374 -2.087 28.228 1.00 79.00 85 GLU A N 1
ATOM 667 C CA . GLU A 1 85 ? -17.783 -3.216 29.060 1.00 79.00 85 GLU A CA 1
ATOM 668 C C . GLU A 1 85 ? -18.063 -2.757 30.502 1.00 79.00 85 GLU A C 1
ATOM 670 O O . GLU A 1 85 ? -19.182 -2.896 31.001 1.00 79.00 85 GLU A O 1
ATOM 675 N N . ASN A 1 86 ? -17.100 -2.078 31.132 1.00 76.81 86 ASN A N 1
ATOM 676 C CA . ASN A 1 86 ? -17.233 -1.534 32.487 1.00 76.81 86 ASN A CA 1
ATOM 677 C C . ASN A 1 86 ? -18.375 -0.512 32.635 1.00 76.81 86 ASN A C 1
ATOM 679 O O . ASN A 1 86 ? -18.825 -0.251 33.749 1.00 76.81 86 ASN A O 1
ATOM 683 N N . SER A 1 87 ? -18.871 0.079 31.544 1.00 75.38 87 SER A N 1
ATOM 684 C CA . SER A 1 87 ? -19.973 1.046 31.601 1.00 75.38 87 SER A CA 1
ATOM 685 C C . SER A 1 87 ? -21.344 0.407 31.843 1.00 75.38 87 SER A C 1
ATOM 687 O O . SER A 1 87 ? -22.240 1.111 32.331 1.00 75.38 87 SER A O 1
ATOM 689 N N . PHE A 1 88 ? -21.504 -0.885 31.534 1.00 70.00 88 PHE A N 1
ATOM 690 C CA . PHE A 1 88 ? -22.744 -1.652 31.722 1.00 70.00 88 PHE A CA 1
ATOM 691 C C . PHE A 1 88 ? -22.786 -2.440 33.039 1.00 70.00 88 PHE A C 1
ATOM 693 O O . PHE A 1 88 ? -23.871 -2.816 33.496 1.00 70.00 88 PHE A O 1
ATOM 700 N N . TYR A 1 89 ? -21.627 -2.661 33.661 1.00 68.50 89 TYR A N 1
ATOM 701 C CA . TYR A 1 89 ? -21.501 -3.432 34.894 1.00 68.50 89 TYR A CA 1
ATOM 702 C C . TYR A 1 89 ? -21.539 -2.554 36.146 1.00 68.50 89 TYR A C 1
ATOM 704 O O . TYR A 1 89 ? -21.083 -1.410 36.147 1.00 68.50 89 TYR A O 1
ATOM 712 N N . GLN A 1 90 ? -22.070 -3.116 37.231 1.00 59.00 90 GLN A N 1
ATOM 713 C CA . GLN A 1 90 ? -21.997 -2.536 38.565 1.00 59.00 90 GLN A CA 1
ATOM 714 C C . GLN A 1 90 ? -21.474 -3.606 39.524 1.00 59.00 90 GLN A C 1
ATOM 716 O O . GLN A 1 90 ? -22.013 -4.708 39.584 1.00 59.00 90 GLN A O 1
ATOM 721 N N . GLN A 1 91 ? -20.391 -3.305 40.241 1.00 52.78 91 GLN A N 1
ATOM 722 C CA . GLN A 1 91 ? -19.804 -4.241 41.196 1.00 52.78 91 GLN A CA 1
ATOM 723 C C . GLN A 1 91 ? -20.705 -4.318 42.439 1.00 52.78 91 GLN A C 1
ATOM 725 O O . GLN A 1 91 ? -20.960 -3.296 43.077 1.00 52.78 91 GLN A O 1
ATOM 730 N N . GLN A 1 92 ? -21.224 -5.507 42.754 1.00 49.41 92 GLN A N 1
ATOM 731 C CA . GLN A 1 92 ? -21.954 -5.780 43.994 1.00 49.41 92 GLN A CA 1
ATOM 732 C C . GLN A 1 92 ? -20.966 -6.380 45.006 1.00 49.41 92 GLN A C 1
ATOM 734 O O . GLN A 1 92 ? -20.715 -7.576 44.979 1.00 49.41 92 GLN A O 1
ATOM 739 N N . GLY A 1 93 ? -20.365 -5.540 45.857 1.00 53.59 93 GLY A N 1
ATOM 740 C CA . GLY A 1 93 ? -19.472 -5.961 46.952 1.00 53.59 93 GLY A CA 1
ATOM 741 C C . GLY A 1 93 ? -17.992 -5.569 46.797 1.00 53.59 93 GLY A C 1
ATOM 742 O O . GLY A 1 93 ? -17.581 -5.018 45.776 1.00 53.59 93 GLY A O 1
ATOM 743 N N . GLU A 1 94 ? -17.193 -5.838 47.842 1.00 52.75 94 GLU A N 1
ATOM 744 C CA . GLU A 1 94 ? -15.746 -5.533 47.897 1.00 52.75 94 GLU A CA 1
ATOM 745 C C . GLU A 1 94 ? -14.864 -6.549 47.151 1.00 52.75 94 GLU A C 1
ATOM 747 O O . GLU A 1 94 ? -13.738 -6.232 46.769 1.00 52.75 94 GLU A O 1
ATOM 752 N N . GLN A 1 95 ? -15.370 -7.755 46.884 1.00 46.25 95 GLN A N 1
ATOM 753 C CA . GLN A 1 95 ? -14.691 -8.739 46.038 1.00 46.25 95 GLN A CA 1
ATOM 754 C C . GLN A 1 95 ? -15.266 -8.734 44.617 1.00 46.25 95 GLN A C 1
ATOM 756 O O . GLN A 1 95 ? -16.330 -8.176 44.346 1.00 46.25 95 GLN A O 1
ATOM 761 N N . ARG A 1 96 ? -14.514 -9.309 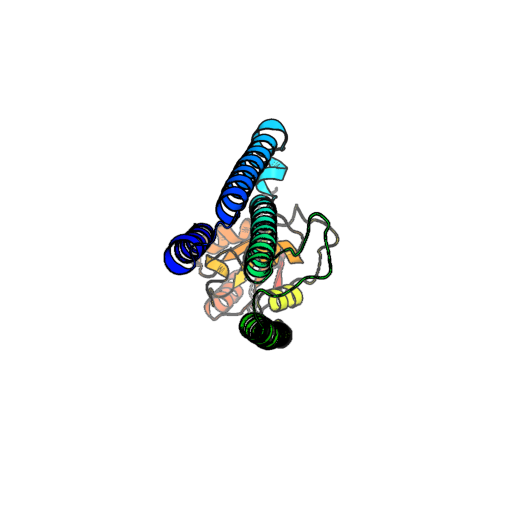43.672 1.00 44.41 96 ARG A N 1
ATOM 762 C CA . ARG A 1 96 ? -14.893 -9.436 42.259 1.00 44.41 96 ARG A CA 1
ATOM 763 C C . ARG A 1 96 ? -15.985 -10.504 42.123 1.00 44.41 96 ARG A C 1
ATOM 765 O O . ARG A 1 96 ? -15.716 -11.597 41.638 1.00 44.41 96 ARG A O 1
ATOM 772 N N . ASP A 1 97 ? -17.185 -10.190 42.598 1.00 48.62 97 ASP A N 1
ATOM 773 C CA . ASP A 1 97 ? -18.320 -11.106 42.566 1.00 48.62 97 ASP A CA 1
ATOM 774 C C . ASP A 1 97 ? -18.941 -11.179 41.160 1.00 48.62 97 ASP A C 1
ATOM 776 O O . ASP A 1 97 ? -18.701 -10.317 40.302 1.00 48.62 97 ASP A O 1
ATOM 780 N N . TYR A 1 98 ? -19.691 -12.250 40.896 1.00 53.25 98 TYR A N 1
ATOM 781 C CA . TYR A 1 98 ? -20.327 -12.540 39.605 1.00 53.25 98 TYR A CA 1
ATOM 782 C C . TYR A 1 98 ? -21.068 -11.304 39.069 1.00 53.25 98 TYR A C 1
ATOM 784 O O . TYR A 1 98 ? -21.992 -10.770 39.674 1.00 53.25 98 TYR A O 1
ATOM 792 N N . ARG A 1 99 ? -20.598 -10.818 37.914 1.00 54.75 99 ARG A N 1
ATOM 793 C CA . ARG A 1 99 ? -20.946 -9.521 37.322 1.00 54.75 99 ARG A CA 1
ATOM 794 C C . ARG A 1 99 ? -22.463 -9.289 37.255 1.00 54.75 99 ARG A C 1
ATOM 796 O O . ARG A 1 99 ? -23.137 -9.811 36.367 1.00 54.75 99 ARG A O 1
ATOM 803 N N . ALA A 1 100 ? -22.984 -8.447 38.144 1.00 58.56 100 ALA A N 1
ATOM 804 C CA . ALA A 1 100 ? -24.363 -7.982 38.094 1.00 58.56 100 ALA A CA 1
ATOM 805 C C . ALA A 1 100 ? -24.498 -6.818 37.094 1.00 58.56 100 ALA A C 1
ATOM 807 O O . ALA A 1 100 ? -23.741 -5.841 37.117 1.00 58.56 100 ALA A O 1
ATOM 808 N N . PHE A 1 101 ? -25.466 -6.920 36.184 1.00 62.34 101 PHE A N 1
ATOM 809 C CA . PHE A 1 101 ? -25.836 -5.810 35.305 1.00 62.34 101 PHE A CA 1
ATOM 810 C C . PHE A 1 101 ? -26.675 -4.796 36.084 1.00 62.34 101 PHE A C 1
ATOM 812 O O . PHE A 1 101 ? -27.514 -5.177 36.899 1.00 62.34 101 PHE A O 1
ATOM 819 N N . ARG A 1 102 ? -26.502 -3.503 35.784 1.00 63.12 102 ARG A N 1
ATOM 820 C CA . ARG A 1 102 ? -27.242 -2.412 36.448 1.00 63.12 102 ARG A CA 1
ATOM 821 C C . ARG A 1 102 ? -28.769 -2.542 36.318 1.00 63.12 102 ARG A C 1
ATOM 823 O O . ARG A 1 102 ? -29.502 -2.061 37.175 1.00 63.12 102 ARG A O 1
ATOM 830 N N . SER A 1 103 ? -29.251 -3.157 35.240 1.00 74.38 103 SER A N 1
ATOM 831 C CA . SER A 1 103 ? -30.669 -3.425 34.993 1.00 74.38 103 SER A CA 1
ATOM 832 C C . SER A 1 103 ? -30.847 -4.561 33.979 1.00 74.38 103 SER A C 1
ATOM 834 O O . SER A 1 103 ? -29.940 -4.869 33.201 1.00 74.38 103 SER A O 1
ATOM 836 N N . LEU A 1 104 ? -32.051 -5.142 33.927 1.00 76.69 104 LEU A N 1
ATOM 837 C CA . LEU A 1 104 ? -32.445 -6.101 32.883 1.00 76.69 104 LEU A CA 1
ATOM 838 C C . LEU A 1 104 ? -32.350 -5.487 31.474 1.00 76.69 104 LEU A C 1
ATOM 840 O O . LEU A 1 104 ? -31.937 -6.155 30.530 1.00 76.69 104 LEU A O 1
ATOM 844 N N . THR A 1 105 ? -32.654 -4.193 31.339 1.00 77.81 105 THR A N 1
ATOM 845 C CA . THR A 1 105 ? -32.527 -3.463 30.069 1.00 77.81 105 THR A CA 1
ATOM 846 C C . THR A 1 105 ? -31.073 -3.341 29.610 1.00 77.81 105 THR A C 1
ATOM 848 O O . THR A 1 105 ? -30.790 -3.580 28.440 1.00 77.81 105 THR A O 1
ATOM 851 N N . ALA A 1 106 ? -30.133 -3.052 30.518 1.00 77.12 106 ALA A N 1
ATOM 852 C CA . ALA A 1 106 ? -28.706 -2.991 30.199 1.00 77.12 106 ALA A CA 1
ATOM 853 C C . ALA A 1 106 ? -28.160 -4.355 29.749 1.00 77.12 106 ALA A C 1
ATOM 855 O O . ALA A 1 106 ? -27.366 -4.416 28.812 1.00 77.12 106 ALA A O 1
ATOM 856 N N . LYS A 1 107 ? -28.630 -5.447 30.369 1.00 81.00 107 LYS A N 1
ATOM 857 C CA . LYS A 1 107 ? -28.284 -6.818 29.971 1.00 81.00 107 LYS A CA 1
ATOM 858 C C . LYS A 1 107 ? -28.775 -7.142 28.556 1.00 81.00 107 LYS A C 1
ATOM 860 O O . LYS A 1 107 ? -27.988 -7.633 27.752 1.00 81.00 107 LYS A O 1
ATOM 865 N N . ASN A 1 108 ? -30.032 -6.828 28.239 1.00 84.75 108 ASN A N 1
ATOM 866 C CA . ASN A 1 108 ? -30.595 -7.080 26.908 1.00 84.75 108 ASN A CA 1
ATOM 867 C C . ASN A 1 108 ? -29.885 -6.260 25.821 1.00 84.75 108 ASN A C 1
ATOM 869 O O . ASN A 1 108 ? -29.560 -6.804 24.770 1.00 84.75 108 ASN A O 1
ATOM 873 N N . ILE A 1 109 ? -29.592 -4.979 26.084 1.00 83.44 109 ILE A N 1
ATOM 874 C CA . ILE A 1 109 ? -28.835 -4.123 25.154 1.00 83.44 109 ILE A CA 1
ATOM 875 C C . ILE A 1 109 ? -27.431 -4.686 24.930 1.00 83.44 109 ILE A C 1
ATOM 877 O O . ILE A 1 109 ? -26.998 -4.774 23.786 1.00 83.44 109 ILE A O 1
ATOM 881 N N . TYR A 1 110 ? -26.736 -5.091 25.997 1.00 84.19 110 TYR A N 1
ATOM 882 C CA . TYR A 1 110 ? -25.401 -5.676 25.889 1.00 84.19 110 TYR A CA 1
ATOM 883 C C . TYR A 1 110 ? -25.416 -6.958 25.048 1.00 84.19 110 TYR A C 1
ATOM 885 O O . TYR A 1 110 ? -24.662 -7.057 24.088 1.00 84.19 110 TYR A O 1
ATOM 893 N N . GLN A 1 111 ? -26.318 -7.901 25.345 1.00 86.69 111 GLN A N 1
ATOM 894 C CA . GLN A 1 111 ? -26.431 -9.159 24.598 1.00 86.69 111 GLN A CA 1
ATOM 895 C C . GLN A 1 111 ? -26.772 -8.930 23.122 1.00 86.69 111 GLN A C 1
ATOM 897 O O . GLN A 1 111 ? -26.130 -9.512 22.249 1.00 86.69 111 GLN A O 1
ATOM 902 N N . PHE A 1 112 ? -27.741 -8.056 22.836 1.00 88.94 112 PHE A N 1
ATOM 903 C CA . PHE A 1 112 ? -28.104 -7.702 21.466 1.00 88.94 112 PHE A CA 1
ATOM 904 C C . PHE A 1 112 ? -26.931 -7.053 20.723 1.00 88.94 112 PHE A C 1
ATOM 906 O O . PHE A 1 112 ? -26.595 -7.474 19.619 1.00 88.94 112 PHE A O 1
ATOM 913 N N . ALA A 1 113 ? -26.262 -6.078 21.347 1.00 87.38 113 ALA A N 1
ATOM 914 C CA . ALA A 1 113 ? -25.102 -5.414 20.765 1.00 87.38 113 ALA A CA 1
ATOM 915 C C . ALA A 1 113 ? -23.968 -6.406 20.484 1.00 87.38 113 ALA A C 1
ATOM 917 O O . ALA A 1 113 ? -23.397 -6.368 19.400 1.00 87.38 113 ALA A O 1
ATOM 918 N N . THR A 1 114 ? -23.670 -7.326 21.408 1.00 88.12 114 THR A N 1
ATOM 919 C CA . THR A 1 114 ? -22.654 -8.365 21.196 1.00 88.12 114 THR A CA 1
ATOM 920 C C . THR A 1 114 ? -22.985 -9.223 19.980 1.00 88.12 114 THR A C 1
ATOM 922 O O . THR A 1 114 ? -22.128 -9.381 19.120 1.00 88.12 114 THR A O 1
ATOM 925 N N . VAL A 1 115 ? -24.221 -9.720 19.858 1.00 93.62 115 VAL A N 1
ATOM 926 C CA . VAL A 1 115 ? -24.629 -10.537 18.702 1.00 93.62 115 VAL A CA 1
ATOM 927 C C . VAL A 1 115 ? -24.505 -9.750 17.395 1.00 93.62 115 VAL A C 1
ATOM 929 O O . VAL A 1 115 ? -23.935 -10.256 16.429 1.00 93.62 115 VAL A O 1
ATOM 932 N N . VAL A 1 116 ? -24.981 -8.501 17.368 1.00 93.62 116 VAL A N 1
ATOM 933 C CA . VAL A 1 116 ? -24.901 -7.638 16.180 1.00 93.62 116 VAL A CA 1
ATOM 934 C C . VAL A 1 116 ? -23.449 -7.359 15.791 1.00 93.62 116 VAL A C 1
ATOM 936 O O . VAL A 1 116 ? -23.091 -7.527 14.628 1.00 93.62 116 VAL A O 1
ATOM 939 N N . PHE A 1 117 ? -22.591 -6.977 16.740 1.00 91.06 117 PHE A N 1
ATOM 940 C CA . PHE A 1 117 ? -21.181 -6.699 16.456 1.00 91.06 117 PHE A CA 1
ATOM 941 C C . PHE A 1 117 ? -20.409 -7.950 16.041 1.00 91.06 117 PHE A C 1
ATOM 943 O O . PHE A 1 117 ? -19.571 -7.859 15.148 1.00 91.06 117 PHE A O 1
ATOM 950 N N . SER A 1 118 ? -20.703 -9.114 16.626 1.00 92.25 118 SER A N 1
ATOM 951 C CA . SER A 1 118 ? -20.122 -10.383 16.183 1.00 92.25 118 SER A CA 1
ATOM 952 C C . SER A 1 118 ? -20.507 -10.697 14.738 1.00 92.25 118 SER A C 1
ATOM 954 O O . SER A 1 118 ? -19.637 -11.049 13.948 1.00 92.25 118 SER A O 1
ATOM 956 N N . LEU A 1 119 ? -21.775 -10.499 14.367 1.00 95.94 119 LEU A N 1
ATOM 957 C CA . LEU A 1 119 ? -22.238 -10.715 12.997 1.00 95.94 119 LEU A CA 1
ATOM 958 C C . LEU A 1 119 ? -21.575 -9.740 12.014 1.00 95.94 119 LEU A C 1
ATOM 960 O O . LEU A 1 119 ? -21.087 -10.164 10.969 1.00 95.94 119 LEU A O 1
ATOM 964 N N . LEU A 1 120 ? -21.494 -8.451 12.362 1.00 94.44 120 LEU A N 1
ATOM 965 C CA . LEU A 1 120 ? -20.795 -7.452 11.547 1.00 94.44 120 LEU A CA 1
ATOM 966 C C . LEU A 1 120 ? -19.310 -7.795 11.374 1.00 94.44 120 LEU A C 1
ATOM 968 O O . LEU A 1 120 ? -18.798 -7.716 10.261 1.00 94.44 120 LEU A O 1
ATOM 972 N N . ALA A 1 121 ? -18.628 -8.224 12.440 1.00 92.69 121 ALA A N 1
ATOM 973 C CA . ALA A 1 121 ? -17.234 -8.652 12.365 1.00 92.69 121 ALA A CA 1
ATOM 974 C C . ALA A 1 121 ? -17.059 -9.860 11.431 1.00 92.69 121 ALA A C 1
ATOM 976 O O . ALA A 1 121 ? -16.141 -9.871 10.614 1.00 92.69 121 ALA A O 1
ATOM 977 N N . SER A 1 122 ? -17.961 -10.846 11.490 1.00 94.19 122 SER A N 1
ATOM 978 C CA . SER A 1 122 ? -17.951 -11.986 10.567 1.00 94.19 122 SER A CA 1
ATOM 979 C C . SER A 1 122 ? -18.166 -11.570 9.110 1.00 94.19 122 SER A C 1
ATOM 981 O O . SER A 1 122 ? -17.495 -12.103 8.231 1.00 94.19 122 SER A O 1
ATOM 983 N N . LEU A 1 123 ? -19.056 -10.609 8.841 1.00 95.44 123 LEU A N 1
ATOM 984 C CA . LEU A 1 123 ? -19.276 -10.088 7.487 1.00 95.44 123 LEU A CA 1
ATOM 985 C C . LEU A 1 123 ? -18.053 -9.339 6.950 1.00 95.44 123 LEU A C 1
ATOM 987 O O . LEU A 1 123 ? -17.697 -9.521 5.788 1.00 95.44 123 LEU A O 1
ATOM 991 N N . ILE A 1 124 ? -17.391 -8.538 7.789 1.00 95.44 124 ILE A N 1
ATOM 992 C CA . ILE A 1 124 ? -16.148 -7.850 7.418 1.00 95.44 124 ILE A CA 1
ATOM 993 C C . ILE A 1 124 ? -15.060 -8.878 7.099 1.00 95.44 124 ILE A C 1
ATOM 995 O O . ILE A 1 124 ? -14.444 -8.799 6.043 1.00 95.44 124 ILE A O 1
ATOM 999 N N . LEU A 1 125 ? -14.874 -9.892 7.952 1.00 95.12 125 LEU A N 1
ATOM 1000 C CA . LEU A 1 125 ? -13.917 -10.971 7.692 1.00 95.12 125 LEU A CA 1
ATOM 1001 C C . LEU A 1 125 ? -14.227 -11.709 6.386 1.00 95.12 125 LEU A C 1
ATOM 1003 O O . LEU A 1 125 ? -13.319 -11.973 5.606 1.00 95.12 125 LEU A O 1
ATOM 1007 N N . LEU A 1 126 ? -15.498 -12.011 6.117 1.00 95.50 126 LEU A N 1
ATOM 1008 C CA . LEU A 1 126 ? -15.905 -12.650 4.868 1.00 95.50 126 LEU A CA 1
ATOM 1009 C C . LEU A 1 126 ? -15.616 -11.758 3.650 1.00 95.50 126 LEU A C 1
ATOM 1011 O O . LEU A 1 126 ? -15.164 -12.257 2.623 1.00 95.50 126 LEU A O 1
ATOM 1015 N N . SER A 1 127 ? -15.843 -10.448 3.767 1.00 95.88 127 SER A N 1
ATOM 1016 C CA . SER A 1 127 ? -15.511 -9.472 2.726 1.00 95.88 127 SER A CA 1
ATOM 1017 C C . SER A 1 127 ? -14.011 -9.447 2.433 1.00 95.88 127 SER A C 1
ATOM 1019 O O . SER A 1 127 ? -13.628 -9.503 1.269 1.00 95.88 127 SER A O 1
ATOM 1021 N N . GLU A 1 128 ? -13.165 -9.422 3.466 1.00 95.00 128 GLU A N 1
ATOM 1022 C CA . GLU A 1 128 ? -11.704 -9.449 3.307 1.00 95.00 128 GLU A CA 1
ATOM 1023 C C . GLU A 1 128 ? -11.227 -10.765 2.682 1.00 95.00 128 GLU A C 1
ATOM 1025 O O . GLU A 1 128 ? -10.427 -10.757 1.748 1.00 95.00 128 GLU A O 1
ATOM 1030 N N . LEU A 1 129 ? -11.773 -11.904 3.120 1.00 94.06 129 LEU A N 1
ATOM 1031 C CA . LEU A 1 129 ? -11.461 -13.211 2.532 1.00 94.06 129 LEU A CA 1
ATOM 1032 C C . LEU A 1 129 ? -11.846 -13.278 1.048 1.00 94.06 129 LEU A C 1
ATOM 1034 O O . LEU A 1 129 ? -11.085 -13.789 0.225 1.00 94.06 129 LEU A O 1
ATOM 1038 N N . ASN A 1 130 ? -13.010 -12.737 0.691 1.00 94.75 130 ASN A N 1
ATOM 1039 C CA . ASN A 1 130 ? -13.446 -12.663 -0.700 1.00 94.75 130 ASN A CA 1
ATOM 1040 C C . ASN A 1 130 ? -12.577 -11.697 -1.516 1.00 94.75 130 ASN A C 1
ATOM 1042 O O . ASN A 1 130 ? -12.209 -12.025 -2.642 1.00 94.75 130 ASN A O 1
ATOM 1046 N N . GLY A 1 131 ? -12.199 -10.552 -0.943 1.00 92.31 131 GLY A N 1
ATOM 1047 C CA . GLY A 1 131 ? -11.276 -9.598 -1.555 1.00 92.31 131 GLY A CA 1
ATOM 1048 C C . GLY A 1 131 ? -9.917 -10.230 -1.849 1.00 92.31 131 GLY A C 1
ATOM 1049 O O . GLY A 1 131 ? -9.435 -10.161 -2.977 1.00 92.31 131 GLY A O 1
ATOM 1050 N N . MET A 1 132 ? -9.342 -10.946 -0.881 1.00 93.38 132 MET A N 1
ATOM 1051 C CA . MET A 1 132 ? -8.093 -11.691 -1.062 1.00 93.38 132 MET A CA 1
ATOM 1052 C C . MET A 1 132 ? -8.201 -12.754 -2.159 1.00 93.38 132 MET A C 1
ATOM 1054 O O . MET A 1 132 ? -7.296 -12.882 -2.983 1.00 93.38 132 MET A O 1
ATOM 1058 N N . ASN A 1 133 ? -9.307 -13.502 -2.205 1.00 94.50 133 ASN A N 1
ATOM 1059 C CA . ASN A 1 133 ? -9.534 -14.486 -3.263 1.00 94.50 133 ASN A CA 1
ATOM 1060 C C . ASN A 1 133 ? -9.653 -13.830 -4.644 1.00 94.50 133 ASN A C 1
ATOM 1062 O O . ASN A 1 133 ? -9.086 -14.347 -5.604 1.00 94.50 133 ASN A O 1
ATOM 1066 N N . SER A 1 134 ? -10.331 -12.684 -4.744 1.00 93.25 134 SER A N 1
ATOM 1067 C CA . SER A 1 134 ? -10.423 -11.917 -5.990 1.00 93.25 134 SER A CA 1
ATOM 1068 C C . SER A 1 134 ? -9.050 -11.424 -6.451 1.00 93.25 134 SER A C 1
ATOM 1070 O O . SER A 1 134 ? -8.714 -11.569 -7.623 1.00 93.25 134 SER A O 1
ATOM 1072 N N . ILE A 1 135 ? -8.236 -10.883 -5.537 1.00 90.38 135 ILE A N 1
ATOM 1073 C CA . ILE A 1 135 ? -6.866 -10.437 -5.836 1.00 90.38 135 ILE A CA 1
ATOM 1074 C C . ILE A 1 135 ? -6.014 -11.619 -6.306 1.00 90.38 135 ILE A C 1
ATOM 1076 O O . ILE A 1 135 ? -5.284 -11.504 -7.285 1.00 90.38 135 ILE A O 1
ATOM 1080 N N . LYS A 1 136 ? -6.141 -12.778 -5.651 1.00 90.88 136 LYS A N 1
ATOM 1081 C CA . LYS A 1 136 ? -5.427 -13.998 -6.039 1.00 90.88 136 LYS A CA 1
ATOM 1082 C C . LYS A 1 136 ? -5.813 -14.474 -7.442 1.00 90.88 136 LYS A C 1
ATOM 1084 O O . LYS A 1 136 ? -4.940 -14.881 -8.198 1.00 90.88 136 LYS A O 1
ATOM 1089 N N . GLN A 1 137 ? -7.097 -14.431 -7.796 1.00 91.62 137 GLN A N 1
ATOM 1090 C CA . GLN A 1 137 ? -7.563 -14.806 -9.136 1.00 91.62 137 GLN A CA 1
ATOM 1091 C C . GLN A 1 137 ? -7.045 -13.843 -10.211 1.00 91.62 137 GLN A C 1
ATOM 1093 O O . GLN A 1 137 ? -6.623 -14.288 -11.274 1.00 91.62 137 GLN A O 1
ATOM 1098 N N . ALA A 1 138 ? -7.015 -12.544 -9.908 1.00 90.94 138 ALA A N 1
ATOM 1099 C CA . ALA A 1 138 ? -6.490 -11.512 -10.799 1.00 90.94 138 ALA A CA 1
ATOM 1100 C C . ALA A 1 138 ? -4.950 -11.409 -10.792 1.00 90.94 138 ALA A C 1
ATOM 1102 O O . ALA A 1 138 ? -4.389 -10.584 -11.511 1.00 90.94 138 ALA A O 1
ATOM 1103 N N . TYR A 1 139 ? -4.243 -12.230 -10.003 1.00 88.69 139 TYR A N 1
ATOM 1104 C CA . TYR A 1 139 ? -2.790 -12.121 -9.844 1.00 88.69 139 TYR A CA 1
ATOM 1105 C C . TYR A 1 139 ? -2.049 -12.238 -11.177 1.00 88.69 139 TYR A C 1
ATOM 1107 O O . TYR A 1 139 ? -1.125 -11.473 -11.423 1.00 88.69 139 TYR A O 1
ATOM 1115 N N . HIS A 1 140 ? -2.491 -13.123 -12.072 1.00 87.44 140 HIS A N 1
ATOM 1116 C CA . HIS A 1 140 ? -1.858 -13.326 -13.380 1.00 87.44 140 HIS A CA 1
ATOM 1117 C C . HIS A 1 140 ? -1.882 -12.086 -14.288 1.00 87.44 140 HIS A C 1
ATOM 1119 O O . HIS A 1 140 ? -1.048 -11.968 -15.180 1.00 87.44 140 HIS A O 1
ATOM 1125 N N . GLU A 1 141 ? -2.806 -11.152 -14.060 1.00 87.38 141 GLU A N 1
ATOM 1126 C CA . GLU A 1 141 ? -2.888 -9.890 -14.807 1.00 87.38 141 GLU A CA 1
ATOM 1127 C C . GLU A 1 141 ? -2.050 -8.773 -14.167 1.00 87.38 141 GLU A C 1
ATOM 1129 O O . GLU A 1 141 ? -1.823 -7.727 -14.782 1.00 87.38 141 GLU A O 1
ATOM 1134 N N . SER A 1 142 ? -1.580 -8.991 -12.936 1.00 88.81 142 SER A N 1
ATOM 1135 C CA . SER A 1 142 ? -0.810 -8.017 -12.172 1.00 88.81 142 SER A CA 1
ATOM 1136 C C . SER A 1 142 ? 0.615 -7.859 -12.706 1.00 88.81 142 SER A C 1
ATOM 1138 O O . SER A 1 142 ? 1.197 -8.768 -13.301 1.00 88.81 142 SER A O 1
ATOM 1140 N N . LEU A 1 143 ? 1.206 -6.690 -12.454 1.00 89.25 143 LEU A N 1
ATOM 1141 C CA . LEU A 1 143 ? 2.591 -6.411 -12.826 1.00 89.25 143 LEU A CA 1
ATOM 1142 C C . LEU A 1 143 ? 3.597 -7.412 -12.222 1.00 89.25 143 LEU A C 1
ATOM 1144 O O . LEU A 1 143 ? 4.446 -7.881 -12.978 1.00 89.25 143 LEU A O 1
ATOM 1148 N N . PRO A 1 144 ? 3.505 -7.799 -10.929 1.00 90.69 144 PRO A N 1
ATOM 1149 C CA . PRO A 1 144 ? 4.359 -8.841 -10.360 1.00 90.69 144 PRO A CA 1
ATOM 1150 C C . PRO A 1 144 ? 4.371 -10.140 -11.161 1.00 90.69 144 PRO A C 1
ATOM 1152 O O . PRO A 1 144 ? 5.448 -10.623 -11.483 1.00 90.69 144 PRO A O 1
ATOM 1155 N N . ALA A 1 145 ? 3.204 -10.653 -11.559 1.00 90.56 145 ALA A N 1
ATOM 1156 C CA . ALA A 1 145 ? 3.129 -11.892 -12.331 1.00 90.56 145 ALA A CA 1
ATOM 1157 C C . ALA A 1 145 ? 3.756 -11.753 -13.727 1.00 90.56 145 ALA A C 1
ATOM 1159 O O . ALA A 1 145 ? 4.409 -12.677 -14.208 1.00 90.56 145 ALA A O 1
ATOM 1160 N N . LYS A 1 146 ? 3.595 -10.590 -14.378 1.00 90.50 146 LYS A N 1
ATOM 1161 C CA . LYS A 1 146 ? 4.252 -10.305 -15.664 1.00 90.50 146 LYS A CA 1
ATOM 1162 C C . LYS A 1 146 ? 5.772 -10.269 -15.524 1.00 90.50 146 LYS A C 1
ATOM 1164 O O . LYS A 1 146 ? 6.467 -10.806 -16.378 1.00 90.50 146 LYS A O 1
ATOM 1169 N N . VAL A 1 147 ? 6.282 -9.637 -14.468 1.00 91.38 147 VAL A N 1
ATOM 1170 C CA . VAL A 1 147 ? 7.724 -9.574 -14.199 1.00 91.38 147 VAL A CA 1
ATOM 1171 C C . VAL A 1 147 ? 8.262 -10.967 -13.882 1.00 91.38 147 VAL A C 1
ATOM 1173 O O . VAL A 1 147 ? 9.204 -11.391 -14.541 1.00 91.38 147 VAL A O 1
ATOM 1176 N N . GLU A 1 148 ? 7.627 -11.707 -12.969 1.00 92.06 148 GLU A N 1
ATOM 1177 C CA . GLU A 1 148 ? 7.993 -13.086 -12.612 1.00 92.06 148 GLU A CA 1
ATOM 1178 C C . GLU A 1 148 ? 8.050 -13.996 -13.846 1.00 92.06 148 GLU A C 1
ATOM 1180 O O . GLU A 1 148 ? 9.021 -14.721 -14.043 1.00 92.06 148 GLU A O 1
ATOM 1185 N N . ALA A 1 149 ? 7.053 -13.917 -14.732 1.00 90.50 149 ALA A N 1
ATOM 1186 C CA . ALA A 1 149 ? 7.037 -14.699 -15.965 1.00 90.50 149 ALA A CA 1
ATOM 1187 C C . ALA A 1 149 ? 8.177 -14.332 -16.936 1.00 90.50 149 ALA A C 1
ATOM 1189 O O . ALA A 1 149 ? 8.595 -15.179 -17.724 1.00 90.50 149 ALA A O 1
ATOM 1190 N N . MET A 1 150 ? 8.668 -13.087 -16.900 1.00 89.62 150 MET A N 1
ATOM 1191 C CA . MET A 1 150 ? 9.711 -12.589 -17.805 1.00 89.62 150 MET A CA 1
ATOM 1192 C C . MET A 1 150 ? 11.127 -12.859 -17.301 1.00 89.62 150 MET A C 1
ATOM 1194 O O . MET A 1 150 ? 11.998 -13.204 -18.096 1.00 89.62 150 MET A O 1
ATOM 1198 N N . VAL A 1 151 ? 11.373 -12.674 -16.003 1.00 88.56 151 VAL A N 1
ATOM 1199 C CA . VAL A 1 151 ? 12.726 -12.756 -15.426 1.00 88.56 151 VAL A CA 1
ATOM 1200 C C . VAL A 1 151 ? 12.933 -13.954 -14.499 1.00 88.56 151 VAL A C 1
ATOM 1202 O O . VAL A 1 151 ? 14.072 -14.264 -14.148 1.00 88.56 151 VAL A O 1
ATOM 1205 N N . GLY A 1 152 ? 11.857 -14.657 -14.146 1.00 87.31 152 GLY A N 1
ATOM 1206 C CA . GLY A 1 152 ? 11.861 -15.717 -13.145 1.00 87.31 152 GLY A CA 1
ATOM 1207 C C . GLY A 1 152 ? 11.914 -15.183 -11.713 1.00 87.31 152 GLY A C 1
ATOM 1208 O O . GLY A 1 152 ? 11.845 -13.978 -11.468 1.00 87.31 152 GLY A O 1
ATOM 1209 N N . ASP A 1 153 ? 12.052 -16.109 -10.766 1.00 86.31 153 ASP A N 1
ATOM 1210 C CA . ASP A 1 153 ? 12.242 -15.811 -9.348 1.00 86.31 153 ASP A CA 1
ATOM 1211 C C . ASP A 1 153 ? 13.682 -16.139 -8.921 1.00 86.31 153 ASP A C 1
ATOM 1213 O O . ASP A 1 153 ? 14.042 -17.288 -8.644 1.00 86.31 153 ASP A O 1
ATOM 1217 N N . ASN A 1 154 ? 14.520 -15.104 -8.885 1.00 83.88 154 ASN A N 1
ATOM 1218 C CA . ASN A 1 154 ? 15.949 -15.186 -8.593 1.00 83.88 154 ASN A CA 1
ATOM 1219 C C . ASN A 1 154 ? 16.292 -14.665 -7.185 1.00 83.88 154 ASN A C 1
ATOM 1221 O O . ASN A 1 154 ? 17.448 -14.351 -6.908 1.00 83.88 154 ASN A O 1
ATOM 1225 N N . TRP A 1 155 ? 15.328 -14.654 -6.253 1.00 76.75 155 TRP A N 1
ATOM 1226 C CA . TRP A 1 155 ? 15.510 -14.187 -4.865 1.00 76.75 155 TRP A CA 1
ATOM 1227 C C . TRP A 1 155 ? 16.587 -14.930 -4.043 1.00 76.75 155 TRP A C 1
ATOM 1229 O O . TRP A 1 155 ? 16.916 -14.533 -2.926 1.00 76.75 155 TRP A O 1
ATOM 1239 N N . HIS A 1 156 ? 17.148 -16.014 -4.579 1.00 79.69 156 HIS A N 1
ATOM 1240 C CA . HIS A 1 156 ? 18.096 -16.886 -3.893 1.00 79.69 156 HIS A CA 1
ATOM 1241 C C . HIS A 1 156 ? 19.528 -16.331 -3.839 1.00 79.69 156 HIS A C 1
ATOM 1243 O O . HIS A 1 156 ? 20.276 -16.694 -2.929 1.00 79.69 156 HIS A O 1
ATOM 1249 N N . GLN A 1 157 ? 19.933 -15.475 -4.787 1.00 77.56 157 GLN A N 1
ATOM 1250 C CA . GLN A 1 157 ? 21.292 -14.926 -4.839 1.00 77.56 157 GLN A CA 1
ATOM 1251 C C . GLN A 1 157 ? 21.277 -13.449 -5.251 1.00 77.56 157 GLN A C 1
ATOM 1253 O O . GLN A 1 157 ? 20.739 -13.135 -6.308 1.00 77.56 157 GLN A O 1
ATOM 1258 N N . PRO A 1 158 ? 21.854 -12.540 -4.443 1.00 80.44 158 PRO A N 1
ATOM 1259 C CA . PRO A 1 158 ? 21.827 -11.119 -4.758 1.00 80.44 158 PRO A CA 1
ATOM 1260 C C . PRO A 1 158 ? 22.708 -10.815 -5.973 1.00 80.44 158 PRO A C 1
ATOM 1262 O O . PRO A 1 158 ? 23.882 -11.188 -5.996 1.00 80.44 158 PRO A O 1
ATOM 1265 N N . ASP A 1 159 ? 22.146 -10.097 -6.942 1.00 80.69 159 ASP A N 1
ATOM 1266 C CA . ASP A 1 159 ? 22.818 -9.636 -8.159 1.00 80.69 159 ASP A CA 1
ATOM 1267 C C . ASP A 1 159 ? 23.132 -8.136 -8.036 1.00 80.69 159 ASP A C 1
ATOM 1269 O O . ASP A 1 159 ? 22.302 -7.261 -8.287 1.00 80.69 159 ASP A O 1
ATOM 1273 N N . ASN A 1 160 ? 24.333 -7.811 -7.559 1.00 79.75 160 ASN A N 1
ATOM 1274 C CA . ASN A 1 160 ? 24.736 -6.411 -7.378 1.00 79.75 160 ASN A CA 1
ATOM 1275 C C . ASN A 1 160 ? 25.485 -5.826 -8.576 1.00 79.75 160 ASN A C 1
ATOM 1277 O O . ASN A 1 160 ? 25.678 -4.608 -8.621 1.00 79.75 160 ASN A O 1
ATOM 1281 N N . ASP A 1 161 ? 25.874 -6.679 -9.519 1.00 83.06 161 ASP A N 1
ATOM 1282 C CA . ASP A 1 161 ? 26.779 -6.318 -10.602 1.00 83.06 161 ASP A CA 1
ATOM 1283 C C . ASP A 1 161 ? 26.006 -6.018 -11.891 1.00 83.06 161 ASP A C 1
ATOM 1285 O O . ASP A 1 161 ? 26.422 -5.158 -12.664 1.00 83.06 161 ASP A O 1
ATOM 1289 N N . THR A 1 162 ? 24.859 -6.671 -12.106 1.00 85.94 162 THR A N 1
ATOM 1290 C CA . THR A 1 162 ? 24.082 -6.509 -13.338 1.00 85.94 162 THR A CA 1
ATOM 1291 C C . THR A 1 162 ? 23.105 -5.339 -13.248 1.00 85.94 162 THR A C 1
ATOM 1293 O O . THR A 1 162 ? 22.280 -5.242 -12.335 1.00 85.94 162 THR A O 1
ATOM 1296 N N . ARG A 1 163 ? 23.150 -4.468 -14.257 1.00 90.50 163 ARG A N 1
ATOM 1297 C CA . ARG A 1 163 ? 22.237 -3.333 -14.428 1.00 90.50 163 ARG A CA 1
ATOM 1298 C C . ARG A 1 163 ? 21.101 -3.688 -15.373 1.00 90.50 163 ARG A C 1
ATOM 1300 O O . ARG A 1 163 ? 21.337 -4.002 -16.542 1.00 90.50 163 ARG A O 1
ATOM 1307 N N . TYR A 1 164 ? 19.869 -3.571 -14.886 1.00 91.31 164 TYR A N 1
ATOM 1308 C CA . TYR A 1 164 ? 18.657 -3.861 -15.650 1.00 91.31 164 TYR A CA 1
ATOM 1309 C C . TYR A 1 164 ? 17.876 -2.585 -15.960 1.00 91.31 164 TYR A C 1
ATOM 1311 O O . TYR A 1 164 ? 17.546 -1.813 -15.057 1.00 91.31 164 TYR A O 1
ATOM 1319 N N . LEU A 1 165 ? 17.503 -2.415 -17.226 1.00 92.62 165 LEU A N 1
ATOM 1320 C CA . LEU A 1 165 ? 16.558 -1.392 -17.662 1.00 92.62 165 LEU A CA 1
ATOM 1321 C C . LEU A 1 165 ? 15.264 -2.052 -18.139 1.00 92.62 165 LEU A C 1
ATOM 1323 O O . LEU A 1 165 ? 15.267 -2.804 -19.112 1.00 92.62 165 LEU A O 1
ATOM 1327 N N . PHE A 1 166 ? 14.154 -1.760 -17.469 1.00 92.31 166 PHE A N 1
ATOM 1328 C CA . PHE A 1 166 ? 12.827 -2.247 -17.835 1.00 92.31 166 PHE A CA 1
ATOM 1329 C C . PHE A 1 166 ? 12.096 -1.249 -18.732 1.00 92.31 166 PHE A C 1
ATOM 1331 O O . PHE A 1 166 ? 11.995 -0.066 -18.413 1.00 92.31 166 PHE A O 1
ATOM 1338 N N . TYR A 1 167 ? 11.506 -1.738 -19.816 1.00 91.25 167 TYR A N 1
ATOM 1339 C CA . TYR A 1 167 ? 10.581 -0.993 -20.656 1.00 91.25 167 TYR A CA 1
ATOM 1340 C C . TYR A 1 167 ? 9.152 -1.510 -20.490 1.00 91.25 167 TYR A C 1
ATOM 1342 O O . TYR A 1 167 ? 8.879 -2.701 -20.670 1.00 91.25 167 TYR A O 1
ATOM 1350 N N . ALA A 1 168 ? 8.231 -0.599 -20.179 1.00 90.12 168 ALA A N 1
ATOM 1351 C CA . ALA A 1 168 ? 6.797 -0.865 -20.142 1.00 90.12 168 ALA A CA 1
ATOM 1352 C C . ALA A 1 168 ? 6.007 0.428 -20.369 1.00 90.12 168 ALA A C 1
ATOM 1354 O O . ALA A 1 168 ? 6.477 1.515 -20.038 1.00 90.12 168 ALA A O 1
ATOM 1355 N N . THR A 1 169 ? 4.775 0.321 -20.867 1.00 86.12 169 THR A N 1
ATOM 1356 C CA . THR A 1 169 ? 3.866 1.477 -20.896 1.00 86.12 169 THR A CA 1
ATOM 1357 C C . THR A 1 169 ? 3.590 1.966 -19.467 1.00 86.12 169 THR A C 1
ATOM 1359 O O . THR A 1 169 ? 3.555 1.158 -18.539 1.00 86.12 169 THR A O 1
ATOM 1362 N N . ASP A 1 170 ? 3.374 3.269 -19.242 1.00 84.44 170 ASP A N 1
ATOM 1363 C CA . ASP A 1 170 ? 3.037 3.789 -17.898 1.00 84.44 170 ASP A CA 1
ATOM 1364 C C . ASP A 1 170 ? 1.556 3.568 -17.546 1.00 84.44 170 ASP A C 1
ATOM 1366 O O . ASP A 1 170 ? 0.838 4.463 -17.097 1.00 84.44 170 ASP A O 1
ATOM 1370 N N . LYS A 1 171 ? 1.064 2.356 -17.809 1.00 80.81 171 LYS A N 1
ATOM 1371 C CA . LYS A 1 171 ? -0.284 1.948 -17.440 1.00 80.81 171 LYS A CA 1
ATOM 1372 C C . LYS A 1 171 ? -0.397 1.935 -15.914 1.00 80.81 171 LYS A C 1
ATOM 1374 O O . LYS A 1 171 ? 0.487 1.427 -15.230 1.00 80.81 171 LYS A O 1
ATOM 1379 N N . ASP A 1 172 ? -1.470 2.524 -15.391 1.00 78.75 172 ASP A N 1
ATOM 1380 C CA . ASP A 1 172 ? -1.744 2.615 -13.950 1.00 78.75 172 ASP A CA 1
ATOM 1381 C C . ASP A 1 172 ? -0.600 3.258 -13.131 1.00 78.75 172 ASP A C 1
ATOM 1383 O O . ASP A 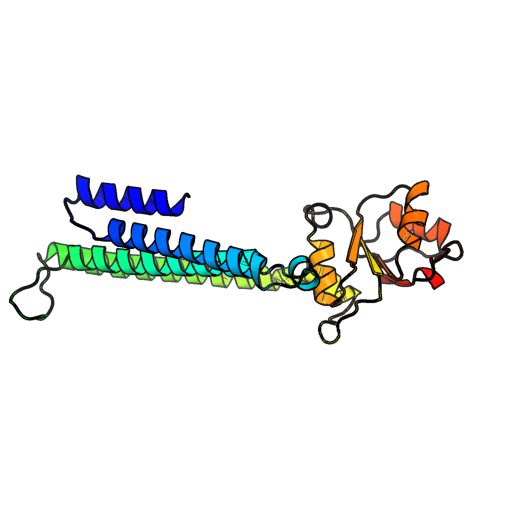1 172 ? -0.432 2.971 -11.947 1.00 78.75 172 ASP A O 1
ATOM 1387 N N . ASN A 1 173 ? 0.180 4.155 -13.754 1.00 80.44 173 ASN A N 1
ATOM 1388 C CA . ASN A 1 173 ? 1.357 4.816 -13.174 1.00 80.44 173 ASN A CA 1
ATOM 1389 C C . ASN A 1 173 ? 2.463 3.842 -12.728 1.00 80.44 173 ASN A C 1
ATOM 1391 O O . ASN A 1 173 ? 3.230 4.153 -11.815 1.00 80.44 173 ASN A O 1
ATOM 1395 N N . GLN A 1 174 ? 2.554 2.642 -13.306 1.00 79.12 174 GLN A N 1
ATOM 1396 C CA . GLN A 1 174 ? 3.493 1.615 -12.844 1.00 79.12 174 GLN A CA 1
ATOM 1397 C C . GLN A 1 174 ? 4.977 1.996 -12.992 1.00 79.12 174 GLN A C 1
ATOM 1399 O O . GLN A 1 174 ? 5.810 1.519 -12.222 1.00 79.12 174 GLN A O 1
ATOM 1404 N N . VAL A 1 175 ? 5.316 2.864 -13.946 1.00 76.56 175 VAL A N 1
ATOM 1405 C CA . VAL A 1 175 ? 6.678 3.370 -14.161 1.00 76.56 175 VAL A CA 1
ATOM 1406 C C . VAL A 1 175 ? 6.876 4.660 -13.365 1.00 76.56 175 VAL A C 1
ATOM 1408 O O . VAL A 1 175 ? 7.851 4.785 -12.625 1.00 76.56 175 VAL A O 1
ATOM 1411 N N . SER A 1 176 ? 5.927 5.598 -13.442 1.00 77.75 176 SER A N 1
ATOM 1412 C CA . SER A 1 176 ? 6.029 6.901 -12.766 1.00 77.75 176 SER A CA 1
ATOM 1413 C C . SER A 1 176 ? 5.964 6.817 -11.237 1.00 77.75 176 SER A C 1
ATOM 1415 O O . SER A 1 176 ? 6.565 7.645 -10.553 1.00 77.75 176 SER A O 1
ATOM 1417 N N . SER A 1 177 ? 5.293 5.803 -10.683 1.00 81.38 177 SER A N 1
ATOM 1418 C CA . SER A 1 177 ? 5.220 5.553 -9.234 1.00 81.38 177 SER A CA 1
ATOM 1419 C C . SER A 1 177 ? 6.382 4.731 -8.670 1.00 81.38 177 SER A C 1
ATOM 1421 O O . SER A 1 177 ? 6.343 4.372 -7.495 1.00 81.38 177 SER A O 1
ATOM 1423 N N . TYR A 1 178 ? 7.405 4.415 -9.477 1.00 84.06 178 TYR A N 1
ATOM 1424 C CA . TYR A 1 178 ? 8.530 3.551 -9.088 1.00 84.06 178 TYR A CA 1
ATOM 1425 C C . TYR A 1 178 ? 8.136 2.091 -8.770 1.00 84.06 178 TYR A C 1
ATOM 1427 O O . TYR A 1 178 ? 8.950 1.294 -8.299 1.00 84.06 178 TYR A O 1
ATOM 1435 N N . TYR A 1 179 ? 6.898 1.696 -9.074 1.00 86.19 179 TYR A N 1
ATOM 1436 C CA . TYR A 1 179 ? 6.402 0.358 -8.776 1.00 86.19 179 TYR A CA 1
ATOM 1437 C C . TYR A 1 179 ? 7.109 -0.730 -9.597 1.00 86.19 179 TYR A C 1
ATOM 1439 O O . TYR A 1 179 ? 7.517 -1.749 -9.041 1.00 86.19 179 TYR A O 1
ATOM 1447 N N . LEU A 1 180 ? 7.330 -0.504 -10.895 1.00 89.38 180 LEU A N 1
ATOM 1448 C CA . LEU A 1 180 ? 8.011 -1.457 -11.772 1.00 89.38 180 LEU A CA 1
ATOM 1449 C C . LEU A 1 180 ? 9.475 -1.724 -11.360 1.00 89.38 180 LEU A C 1
ATOM 1451 O O . LEU A 1 180 ? 9.817 -2.895 -11.177 1.00 89.38 180 LEU A O 1
ATOM 1455 N N . PRO A 1 181 ? 10.332 -0.706 -11.136 1.00 89.31 181 PRO A N 1
ATOM 1456 C CA . PRO A 1 181 ? 11.675 -0.924 -10.605 1.00 89.31 181 PRO A CA 1
ATOM 1457 C C . PRO A 1 181 ? 11.659 -1.700 -9.295 1.00 89.31 181 PRO A C 1
ATOM 1459 O O . PRO A 1 181 ? 12.419 -2.649 -9.137 1.00 89.31 181 PRO A O 1
ATOM 1462 N N . TYR A 1 182 ? 10.763 -1.342 -8.372 1.00 86.88 182 TYR A N 1
ATOM 1463 C CA . TYR A 1 182 ? 10.648 -2.015 -7.082 1.00 86.88 182 TYR A CA 1
ATOM 1464 C C . TYR A 1 182 ? 10.343 -3.513 -7.231 1.00 86.88 182 TYR A C 1
ATOM 1466 O O . TYR A 1 182 ? 11.028 -4.348 -6.637 1.00 86.88 182 TYR A O 1
ATOM 1474 N N . VAL A 1 183 ? 9.356 -3.860 -8.060 1.00 89.50 183 VAL A N 1
ATOM 1475 C CA . VAL A 1 183 ? 8.992 -5.254 -8.351 1.00 89.50 183 VAL A CA 1
ATOM 1476 C C . VAL A 1 183 ? 10.149 -5.991 -9.035 1.00 89.50 183 VAL A C 1
ATOM 1478 O O . VAL A 1 183 ? 10.479 -7.107 -8.638 1.00 89.50 183 VAL A O 1
ATOM 1481 N N . GLY A 1 184 ? 10.810 -5.361 -10.010 1.00 89.38 184 GLY A N 1
ATOM 1482 C CA . GLY A 1 184 ? 11.970 -5.932 -10.699 1.00 89.38 184 GLY A CA 1
ATOM 1483 C C . GLY A 1 184 ? 13.126 -6.253 -9.750 1.00 89.38 184 GLY A C 1
ATOM 1484 O O . GLY A 1 184 ? 13.655 -7.360 -9.798 1.00 89.38 184 GLY A O 1
ATOM 1485 N N . ARG A 1 185 ? 13.467 -5.340 -8.828 1.00 89.75 185 ARG A N 1
ATOM 1486 C CA . ARG A 1 185 ? 14.498 -5.574 -7.794 1.00 89.75 185 ARG A CA 1
ATOM 1487 C C . ARG A 1 185 ? 14.168 -6.767 -6.914 1.00 89.75 185 ARG A C 1
ATOM 1489 O O . ARG A 1 185 ? 15.074 -7.492 -6.521 1.00 89.75 185 ARG A O 1
ATOM 1496 N N . TYR A 1 186 ? 12.889 -6.960 -6.602 1.00 87.81 186 TYR A N 1
ATOM 1497 C CA . TYR A 1 186 ? 12.449 -8.060 -5.756 1.00 87.81 186 TYR A CA 1
ATOM 1498 C C . TYR A 1 186 ? 12.634 -9.418 -6.445 1.00 87.81 186 TYR A C 1
ATOM 1500 O O . TYR A 1 186 ? 13.282 -10.292 -5.879 1.00 87.81 186 TYR A O 1
ATOM 1508 N N . PHE A 1 187 ? 12.140 -9.575 -7.678 1.00 89.25 187 PHE A N 1
ATOM 1509 C CA . PHE A 1 187 ? 12.225 -10.848 -8.409 1.00 89.25 187 PHE A CA 1
ATOM 1510 C C . PHE A 1 187 ? 13.631 -11.175 -8.918 1.00 89.25 187 PHE A C 1
ATOM 1512 O O . PHE A 1 187 ? 14.028 -12.336 -8.925 1.00 89.25 187 PHE A O 1
ATOM 1519 N N . LEU A 1 188 ? 14.411 -10.171 -9.325 1.00 88.75 188 LEU A N 1
ATOM 1520 C CA . LEU A 1 188 ? 15.796 -10.372 -9.770 1.00 88.75 188 LEU A CA 1
ATOM 1521 C C . LEU A 1 188 ? 16.798 -10.455 -8.616 1.00 88.75 188 LEU A C 1
ATOM 1523 O O . LEU A 1 188 ? 17.944 -10.826 -8.833 1.00 88.75 188 LEU A O 1
ATOM 1527 N N . PHE A 1 189 ? 16.387 -10.043 -7.417 1.00 86.88 189 PHE A N 1
ATOM 1528 C CA . PHE A 1 189 ? 17.270 -9.757 -6.289 1.00 86.88 189 PHE A CA 1
ATOM 1529 C C . PHE A 1 189 ? 18.441 -8.826 -6.641 1.00 86.88 189 PHE A C 1
ATOM 1531 O O . PHE A 1 189 ? 19.551 -8.969 -6.123 1.00 86.88 189 PHE A O 1
ATOM 1538 N N . ALA A 1 190 ? 18.177 -7.862 -7.527 1.00 86.81 190 ALA A N 1
ATOM 1539 C CA . ALA A 1 190 ? 19.180 -6.956 -8.063 1.00 86.81 190 ALA A CA 1
ATOM 1540 C C . ALA A 1 190 ? 19.092 -5.557 -7.447 1.00 86.81 190 ALA A C 1
ATOM 1542 O O . ALA A 1 190 ? 18.000 -5.034 -7.211 1.00 86.81 190 ALA A O 1
ATOM 1543 N N . SER A 1 191 ? 20.239 -4.919 -7.201 1.00 83.06 191 SER A N 1
ATOM 1544 C CA . SER A 1 191 ? 20.268 -3.559 -6.632 1.00 83.06 191 SER A CA 1
ATOM 1545 C C . SER A 1 191 ? 20.085 -2.456 -7.682 1.00 83.06 191 SER A C 1
ATOM 1547 O O . SER A 1 191 ? 19.576 -1.380 -7.356 1.00 83.06 191 SER A O 1
ATOM 1549 N N . GLN A 1 192 ? 20.443 -2.733 -8.939 1.00 87.31 192 GLN A N 1
ATOM 1550 C CA . GLN A 1 192 ? 20.460 -1.768 -10.039 1.00 87.31 192 GLN A CA 1
ATOM 1551 C C . GLN A 1 192 ? 19.379 -2.100 -11.073 1.00 87.31 192 GLN A C 1
ATOM 1553 O O . GLN A 1 192 ? 19.630 -2.714 -12.108 1.00 87.31 192 GLN A O 1
ATOM 1558 N N . VAL A 1 193 ? 18.148 -1.693 -10.765 1.00 88.50 193 VAL A N 1
ATOM 1559 C CA . VAL A 1 193 ? 17.001 -1.817 -11.671 1.00 88.50 193 VAL A CA 1
ATOM 1560 C C . VAL A 1 193 ? 16.331 -0.463 -11.815 1.00 88.50 193 VAL A C 1
ATOM 1562 O O . VAL A 1 193 ? 15.931 0.122 -10.800 1.00 88.50 193 VAL A O 1
ATOM 1565 N N . ASP A 1 194 ? 16.180 -0.034 -13.065 1.00 90.31 194 ASP A N 1
ATOM 1566 C CA . ASP A 1 194 ? 15.474 1.176 -13.476 1.00 90.31 194 ASP A CA 1
ATOM 1567 C C . ASP A 1 194 ? 14.401 0.847 -14.518 1.00 90.31 194 ASP A C 1
ATOM 1569 O O . ASP A 1 194 ? 14.389 -0.233 -15.110 1.00 90.31 194 ASP A O 1
ATOM 1573 N N . SER A 1 195 ? 13.482 1.783 -14.751 1.00 89.56 195 SER A N 1
ATOM 1574 C CA . SER A 1 195 ? 12.410 1.615 -15.731 1.00 89.56 195 SER A CA 1
ATOM 1575 C C . SER A 1 195 ? 12.167 2.871 -16.548 1.00 89.56 195 SER A C 1
ATOM 1577 O O . SER A 1 195 ? 12.272 3.981 -16.027 1.00 89.5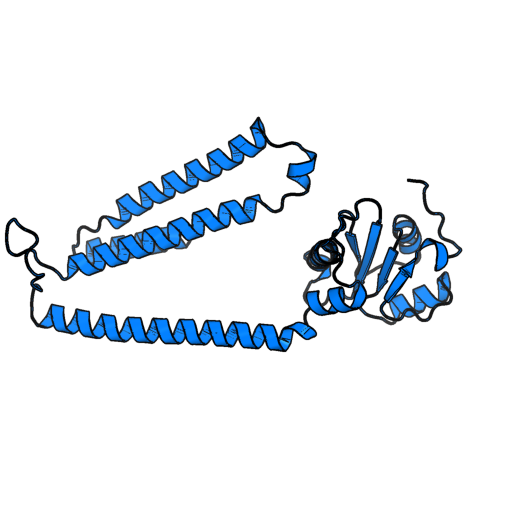6 195 SER A O 1
ATOM 1579 N N . VAL A 1 196 ? 11.740 2.690 -17.791 1.00 89.50 196 VAL A N 1
ATOM 1580 C CA . VAL A 1 196 ? 11.411 3.764 -18.723 1.00 89.50 196 VAL A CA 1
ATOM 1581 C C . VAL A 1 196 ? 10.131 3.431 -19.487 1.00 89.50 196 VAL A C 1
ATOM 1583 O O . VAL A 1 196 ? 9.917 2.295 -19.904 1.00 89.50 196 VAL A O 1
ATOM 1586 N N . SER A 1 197 ? 9.268 4.429 -19.661 1.00 86.88 197 SER A N 1
ATOM 1587 C CA . SER A 1 197 ? 8.005 4.300 -20.403 1.00 86.88 197 SER A CA 1
ATOM 1588 C C . SER A 1 197 ? 7.993 5.073 -21.714 1.00 86.88 197 SER A C 1
ATOM 1590 O O . SER A 1 197 ? 7.353 4.657 -22.678 1.00 86.88 197 SER A O 1
ATOM 1592 N N . ALA A 1 198 ? 8.731 6.178 -21.766 1.00 83.50 198 ALA A N 1
ATOM 1593 C CA . ALA A 1 198 ? 8.889 7.016 -22.938 1.00 83.50 198 ALA A CA 1
ATOM 1594 C C . ALA A 1 198 ? 10.367 7.342 -23.128 1.00 83.50 198 ALA A C 1
ATOM 1596 O O . ALA A 1 198 ? 11.076 7.642 -22.169 1.00 83.50 198 ALA A O 1
ATOM 1597 N N . PHE A 1 199 ? 10.817 7.297 -24.374 1.00 84.44 199 PHE A N 1
ATOM 1598 C CA . PHE A 1 199 ? 12.193 7.580 -24.740 1.00 84.44 199 PHE A CA 1
ATOM 1599 C C . PHE A 1 199 ? 12.232 8.307 -26.084 1.00 84.44 199 PHE A C 1
ATOM 1601 O O . PHE A 1 199 ? 11.307 8.208 -26.892 1.00 84.44 199 PHE A O 1
ATOM 1608 N N . THR A 1 200 ? 13.306 9.053 -26.321 1.00 82.50 200 THR A N 1
ATOM 1609 C CA . THR A 1 200 ? 13.616 9.638 -27.626 1.00 82.50 200 THR A CA 1
ATOM 1610 C C . THR A 1 200 ? 14.806 8.905 -28.223 1.00 82.50 200 THR A C 1
ATOM 1612 O O . THR A 1 200 ? 15.792 8.662 -27.532 1.00 82.50 200 THR A O 1
ATOM 1615 N N . ASP A 1 201 ? 14.728 8.578 -29.512 1.00 78.88 201 ASP A N 1
ATOM 1616 C CA . ASP A 1 201 ? 15.732 7.769 -30.217 1.00 78.88 201 ASP A CA 1
ATOM 1617 C C . ASP A 1 201 ? 17.175 8.271 -30.000 1.00 78.88 201 ASP A C 1
ATOM 1619 O O . ASP A 1 201 ? 18.068 7.505 -29.645 1.00 78.88 201 ASP A O 1
ATOM 1623 N N . SER A 1 202 ? 17.374 9.592 -30.079 1.00 77.56 202 SER A N 1
ATOM 1624 C CA . SER A 1 202 ? 18.684 10.240 -29.950 1.00 77.56 202 SER A CA 1
ATOM 1625 C C . SER A 1 202 ? 19.322 10.156 -28.560 1.00 77.56 202 SER A C 1
ATOM 1627 O O . SER A 1 202 ? 20.545 10.203 -28.458 1.00 77.56 202 SER A O 1
ATOM 1629 N N . ALA A 1 203 ? 18.526 10.062 -27.490 1.00 83.19 203 ALA A N 1
ATOM 1630 C CA . ALA A 1 203 ? 19.026 10.000 -26.114 1.00 83.19 203 ALA A CA 1
ATOM 1631 C C . ALA A 1 203 ? 19.003 8.573 -25.551 1.00 83.19 203 ALA A C 1
ATOM 1633 O O . ALA A 1 203 ? 19.785 8.244 -24.657 1.00 83.19 203 ALA A O 1
ATOM 1634 N N . PHE A 1 204 ? 18.122 7.721 -26.081 1.00 86.62 204 PHE A N 1
ATOM 1635 C CA . PHE A 1 204 ? 17.860 6.407 -25.517 1.00 86.62 204 PHE A CA 1
ATOM 1636 C C . PHE A 1 204 ? 19.057 5.469 -25.633 1.00 86.62 204 PHE A C 1
ATOM 1638 O O . PHE A 1 204 ? 19.362 4.781 -24.669 1.00 86.62 204 PHE A O 1
ATOM 1645 N N . MET A 1 205 ? 19.796 5.503 -26.747 1.00 85.06 205 MET A N 1
ATOM 1646 C CA . MET A 1 205 ? 20.996 4.671 -26.908 1.00 85.06 205 MET A CA 1
ATOM 1647 C C . MET A 1 205 ? 22.066 4.998 -25.853 1.00 85.06 205 MET A C 1
ATOM 1649 O O . MET A 1 205 ? 22.636 4.095 -25.248 1.00 85.06 205 MET A O 1
ATOM 1653 N N . GLY A 1 206 ? 22.298 6.286 -25.572 1.00 83.56 206 GLY A N 1
ATOM 1654 C CA . GLY A 1 206 ? 23.264 6.709 -24.553 1.00 83.56 206 GLY A CA 1
ATOM 1655 C C . GLY A 1 206 ? 22.883 6.254 -23.142 1.00 83.56 206 GLY A C 1
ATOM 1656 O O . GLY A 1 206 ? 23.758 5.921 -22.351 1.00 83.56 206 GLY A O 1
ATOM 1657 N N . GLN A 1 207 ? 21.583 6.188 -22.843 1.00 85.69 207 GLN A N 1
ATOM 1658 C CA . GLN A 1 207 ? 21.082 5.601 -21.602 1.00 85.69 207 GLN A CA 1
ATOM 1659 C C . GLN A 1 207 ? 21.194 4.072 -21.622 1.00 85.69 207 GLN A C 1
ATOM 1661 O O . GLN A 1 207 ? 21.665 3.480 -20.665 1.00 85.69 207 GLN A O 1
ATOM 1666 N N . LEU A 1 208 ? 20.788 3.419 -22.709 1.00 87.31 208 LEU A N 1
ATOM 1667 C CA . LEU A 1 208 ? 20.750 1.964 -22.832 1.00 87.31 208 LEU A CA 1
ATOM 1668 C C . LEU A 1 208 ? 22.136 1.330 -22.656 1.00 87.31 208 LEU A C 1
ATOM 1670 O O . LEU A 1 208 ? 22.258 0.296 -22.008 1.00 87.31 208 LEU A O 1
ATOM 1674 N N . GLN A 1 209 ? 23.182 1.986 -23.165 1.00 86.19 209 GLN A N 1
ATOM 1675 C CA . GLN A 1 209 ? 24.577 1.548 -23.045 1.00 86.19 209 GLN A CA 1
ATOM 1676 C C . GLN A 1 209 ? 25.097 1.498 -21.602 1.00 86.19 209 GLN A C 1
ATOM 1678 O O . GLN A 1 209 ? 26.087 0.818 -21.336 1.00 86.19 209 GLN A O 1
ATOM 1683 N N . THR A 1 210 ? 24.450 2.189 -20.657 1.00 87.38 210 THR A N 1
ATOM 1684 C CA . THR A 1 210 ? 24.812 2.112 -19.235 1.00 87.38 210 THR A CA 1
ATOM 1685 C C . THR A 1 210 ? 24.194 0.911 -18.526 1.00 87.38 210 THR A C 1
ATOM 1687 O O . THR A 1 210 ? 24.368 0.792 -17.318 1.00 87.38 210 THR A O 1
ATOM 1690 N N . TYR A 1 211 ? 23.456 0.051 -19.229 1.00 90.06 211 TYR A N 1
ATOM 1691 C CA . TYR A 1 211 ? 22.823 -1.141 -18.670 1.00 90.06 211 TYR A CA 1
ATOM 1692 C C . TYR A 1 211 ? 23.327 -2.398 -19.375 1.00 90.06 211 TYR A C 1
ATOM 1694 O O . TYR A 1 211 ? 23.673 -2.378 -20.554 1.00 90.06 211 TYR A O 1
ATOM 1702 N N . ASP A 1 212 ? 23.340 -3.511 -18.649 1.00 89.50 212 ASP A N 1
ATOM 1703 C CA . ASP A 1 212 ? 23.829 -4.792 -19.162 1.00 89.50 212 ASP A CA 1
ATOM 1704 C C . ASP A 1 212 ? 22.670 -5.609 -19.758 1.00 89.50 212 ASP A C 1
ATOM 1706 O O . ASP A 1 212 ? 22.834 -6.348 -20.735 1.00 89.50 212 ASP A O 1
ATOM 1710 N N . LYS A 1 213 ? 21.465 -5.443 -19.195 1.00 91.69 213 LYS A N 1
ATOM 1711 C CA . LYS A 1 213 ? 20.235 -6.111 -19.627 1.00 91.69 213 LYS A CA 1
ATOM 1712 C C . LYS A 1 213 ? 19.122 -5.108 -19.903 1.00 91.69 213 LYS A C 1
ATOM 1714 O O . LYS A 1 213 ? 18.861 -4.207 -19.106 1.00 91.69 213 LYS A O 1
ATOM 1719 N N . PHE A 1 214 ? 18.410 -5.334 -21.000 1.00 92.00 214 PHE A N 1
ATOM 1720 C CA . PHE A 1 214 ? 17.214 -4.594 -21.374 1.00 92.00 214 PHE A CA 1
ATOM 1721 C C . PHE A 1 214 ? 16.002 -5.525 -21.375 1.00 92.00 214 PHE A C 1
ATOM 1723 O O . PHE A 1 214 ? 15.981 -6.521 -22.096 1.00 92.00 214 PHE A O 1
ATOM 1730 N N . VAL A 1 215 ? 15.001 -5.233 -20.548 1.00 92.31 215 VAL A N 1
ATOM 1731 C CA . VAL A 1 215 ? 13.819 -6.082 -20.357 1.00 92.31 215 VAL A CA 1
ATOM 1732 C C . VAL A 1 215 ? 12.596 -5.387 -20.936 1.00 92.31 215 VAL A C 1
ATOM 1734 O O . VAL A 1 215 ? 12.169 -4.357 -20.425 1.00 92.31 215 VAL A O 1
ATOM 1737 N N . ILE A 1 216 ? 11.999 -5.958 -21.980 1.00 92.12 216 ILE A N 1
ATOM 1738 C CA . ILE A 1 216 ? 10.760 -5.454 -22.584 1.00 92.12 216 ILE A CA 1
ATOM 1739 C C . ILE A 1 216 ? 9.595 -6.238 -21.980 1.00 92.12 216 ILE A C 1
ATOM 1741 O O . ILE A 1 216 ? 9.455 -7.429 -22.250 1.00 92.12 216 ILE A O 1
ATOM 1745 N N . LEU A 1 217 ? 8.746 -5.591 -21.177 1.00 89.06 217 LEU A N 1
ATOM 1746 C CA . LEU A 1 217 ? 7.551 -6.243 -20.621 1.00 89.06 217 LEU A CA 1
ATOM 1747 C C . LEU A 1 217 ? 6.367 -6.214 -21.587 1.00 89.06 217 LEU A C 1
ATOM 1749 O O . LEU A 1 217 ? 5.566 -7.146 -21.624 1.00 89.06 217 LEU A O 1
ATOM 1753 N N . GLU A 1 218 ? 6.244 -5.140 -22.363 1.00 88.25 218 GLU A N 1
ATOM 1754 C CA . GLU A 1 218 ? 5.152 -4.934 -23.309 1.00 88.25 218 GLU A CA 1
ATOM 1755 C C . GLU A 1 218 ? 5.704 -4.339 -24.604 1.00 88.25 218 GLU A C 1
ATOM 1757 O O . GLU A 1 218 ? 6.485 -3.388 -24.589 1.00 88.25 218 GLU A O 1
ATOM 1762 N N . SER A 1 219 ? 5.298 -4.914 -25.734 1.00 86.69 219 SER A N 1
ATOM 1763 C CA . SER A 1 219 ? 5.768 -4.492 -27.050 1.00 86.69 219 SER A CA 1
ATOM 1764 C C . SER A 1 219 ? 4.837 -3.425 -27.624 1.00 86.69 219 SER A C 1
ATOM 1766 O O . SER A 1 219 ? 3.657 -3.679 -27.872 1.00 86.69 219 SER A O 1
ATOM 1768 N N . THR A 1 220 ? 5.377 -2.231 -27.831 1.00 89.06 220 THR A N 1
ATOM 1769 C CA . THR A 1 220 ? 4.702 -1.066 -28.413 1.00 89.06 220 THR A CA 1
ATOM 1770 C C . THR A 1 220 ? 5.231 -0.780 -29.824 1.00 89.06 220 THR A C 1
ATOM 1772 O O . THR A 1 220 ? 6.336 -1.210 -30.168 1.00 89.06 220 THR A O 1
ATOM 1775 N N . PRO A 1 221 ? 4.487 -0.063 -30.684 1.00 88.06 221 PRO A N 1
ATOM 1776 C CA . PRO A 1 221 ? 4.991 0.330 -32.000 1.00 88.06 221 PRO A CA 1
ATOM 1777 C C . PRO A 1 221 ? 6.331 1.078 -31.934 1.00 88.06 221 PRO A C 1
ATOM 1779 O O . PRO A 1 221 ? 7.193 0.865 -32.784 1.00 88.06 221 PRO A O 1
ATOM 1782 N N . GLU A 1 222 ? 6.526 1.902 -30.903 1.00 87.69 222 GLU A N 1
ATOM 1783 C CA . GLU A 1 222 ? 7.735 2.693 -30.686 1.00 87.69 222 GLU A CA 1
ATOM 1784 C C . GLU A 1 222 ? 8.945 1.804 -30.383 1.00 87.69 222 GLU A C 1
ATOM 1786 O O . GLU A 1 222 ? 9.989 1.955 -31.021 1.00 87.69 222 GLU A O 1
ATOM 1791 N N . ILE A 1 223 ? 8.816 0.835 -29.462 1.00 88.38 223 ILE A N 1
ATOM 1792 C CA . ILE A 1 223 ? 9.939 -0.057 -29.139 1.00 88.38 223 ILE A CA 1
ATOM 1793 C C . ILE A 1 223 ? 10.231 -1.040 -30.271 1.00 88.38 223 ILE A C 1
ATOM 1795 O O . ILE A 1 223 ? 11.393 -1.354 -30.510 1.00 88.38 223 ILE A O 1
ATOM 1799 N N . ARG A 1 224 ? 9.213 -1.480 -31.022 1.00 89.00 224 ARG A N 1
ATOM 1800 C CA . ARG A 1 224 ? 9.416 -2.317 -32.215 1.00 89.00 224 ARG A CA 1
ATOM 1801 C C . ARG A 1 224 ? 10.219 -1.582 -33.279 1.00 89.00 224 ARG A C 1
ATOM 1803 O O . ARG A 1 224 ? 11.178 -2.139 -33.802 1.00 89.00 224 ARG A O 1
ATOM 1810 N N . ALA A 1 225 ? 9.860 -0.329 -33.564 1.00 88.31 225 ALA A N 1
ATOM 1811 C CA . ALA A 1 225 ? 10.597 0.501 -34.513 1.00 88.31 225 ALA A CA 1
ATOM 1812 C C . ALA A 1 225 ? 12.051 0.718 -34.063 1.00 88.31 225 ALA A C 1
ATOM 1814 O O . ALA A 1 225 ? 12.966 0.579 -34.872 1.00 88.31 225 ALA A O 1
ATOM 1815 N N . TYR A 1 226 ? 12.268 0.981 -32.769 1.00 87.94 226 TYR A N 1
ATOM 1816 C CA . TYR A 1 226 ? 13.605 1.148 -32.196 1.00 87.94 226 TYR A CA 1
ATOM 1817 C C . TYR A 1 226 ? 14.452 -0.134 -32.285 1.00 87.94 226 TYR A C 1
ATOM 1819 O O . TYR A 1 226 ? 15.574 -0.112 -32.789 1.00 87.94 226 TYR A O 1
ATOM 1827 N N . MET A 1 227 ? 13.903 -1.273 -31.853 1.00 88.25 227 MET A N 1
ATOM 1828 C CA . MET A 1 227 ? 14.585 -2.572 -31.894 1.00 88.25 227 MET A CA 1
ATOM 1829 C C .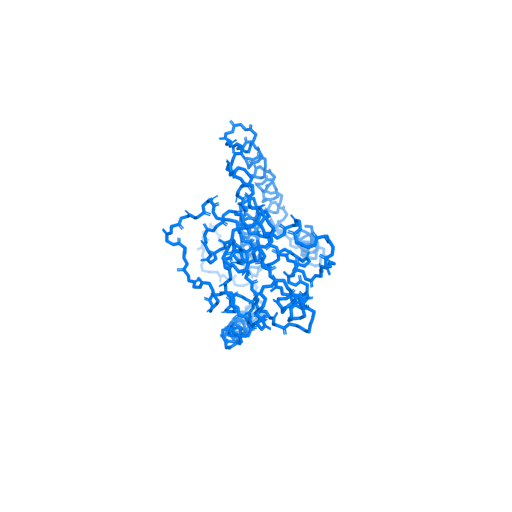 MET A 1 227 ? 14.898 -3.009 -33.328 1.00 88.25 227 MET A C 1
ATOM 1831 O O . MET A 1 227 ? 15.965 -3.566 -33.585 1.00 88.25 227 MET A O 1
ATOM 1835 N N . GLN A 1 228 ? 14.013 -2.714 -34.280 1.00 88.00 228 GLN A N 1
ATOM 1836 C CA . GLN A 1 228 ? 14.244 -3.027 -35.685 1.00 88.00 228 GLN A CA 1
ATOM 1837 C C . GLN A 1 228 ? 15.338 -2.145 -36.299 1.00 88.00 228 GLN A C 1
ATOM 1839 O O . GLN A 1 228 ? 16.139 -2.648 -37.085 1.00 88.00 228 GLN A O 1
ATOM 1844 N N . ALA A 1 229 ? 15.388 -0.860 -35.937 1.00 86.44 229 ALA A N 1
ATOM 1845 C CA . ALA A 1 229 ? 16.386 0.079 -36.443 1.00 86.44 229 ALA A CA 1
ATOM 1846 C C . ALA A 1 229 ? 17.797 -0.199 -35.898 1.00 86.44 229 ALA A C 1
ATOM 1848 O O . ALA A 1 229 ? 18.750 -0.177 -36.671 1.00 86.44 229 ALA A O 1
ATOM 1849 N N . HIS A 1 230 ? 17.923 -0.494 -34.598 1.00 85.44 230 HIS A N 1
ATOM 1850 C CA . HIS A 1 230 ? 19.223 -0.538 -33.907 1.00 85.44 230 HIS A CA 1
ATOM 1851 C C . HIS A 1 230 ? 19.730 -1.945 -33.572 1.00 85.44 230 HIS A C 1
ATOM 1853 O O . HIS A 1 230 ? 20.936 -2.152 -33.473 1.00 85.44 230 HIS A O 1
ATOM 1859 N N . ALA A 1 231 ? 18.834 -2.919 -33.394 1.00 84.69 231 ALA A N 1
ATOM 1860 C CA . ALA A 1 231 ? 19.190 -4.303 -33.056 1.00 84.69 231 ALA A CA 1
ATOM 1861 C C . ALA A 1 231 ? 18.868 -5.307 -34.177 1.00 84.69 231 ALA A C 1
ATOM 1863 O O . ALA A 1 231 ? 19.281 -6.463 -34.114 1.00 84.69 231 ALA A O 1
ATOM 1864 N N . GLY A 1 232 ? 18.101 -4.902 -35.198 1.00 83.56 232 GLY A N 1
ATOM 1865 C CA . GLY A 1 232 ? 17.580 -5.815 -36.222 1.00 83.56 232 GLY A CA 1
ATOM 1866 C C . GLY A 1 232 ? 16.609 -6.869 -35.669 1.00 83.56 232 GLY A C 1
ATOM 1867 O O . GLY A 1 232 ? 16.392 -7.900 -36.305 1.00 83.56 232 GLY A O 1
ATOM 1868 N N . LEU A 1 233 ? 16.037 -6.630 -34.483 1.00 87.62 233 LEU A N 1
ATOM 1869 C CA . LEU A 1 233 ? 15.145 -7.547 -33.767 1.00 87.62 233 LEU A CA 1
ATOM 1870 C C . LEU A 1 233 ? 13.690 -7.046 -33.802 1.00 87.62 233 LEU A C 1
ATOM 1872 O O . LEU A 1 233 ? 13.461 -5.841 -33.886 1.00 87.62 233 LEU A O 1
ATOM 1876 N N . PRO A 1 234 ? 12.689 -7.941 -33.691 1.00 84.12 234 PRO A N 1
ATOM 1877 C CA . PRO A 1 234 ? 11.274 -7.563 -33.763 1.00 84.12 234 PRO A CA 1
ATOM 1878 C C . PRO A 1 234 ? 10.786 -6.724 -32.569 1.00 84.12 234 PRO A C 1
ATOM 1880 O O . PRO A 1 234 ? 9.760 -6.060 -32.685 1.00 84.12 234 PRO A O 1
ATOM 1883 N N . GLY A 1 235 ? 11.503 -6.734 -31.436 1.00 84.81 235 GLY A N 1
ATOM 1884 C CA . GLY A 1 235 ? 11.119 -6.011 -30.217 1.00 84.81 235 GLY A CA 1
ATOM 1885 C C . GLY A 1 235 ? 9.981 -6.671 -29.435 1.00 84.81 235 GLY A C 1
ATOM 1886 O O . GLY A 1 235 ? 9.124 -5.984 -28.873 1.00 84.81 235 GLY A O 1
ATOM 1887 N N . ASP A 1 236 ? 9.947 -8.003 -29.427 1.00 89.25 236 ASP A N 1
ATOM 1888 C CA . ASP A 1 236 ? 8.982 -8.781 -28.650 1.00 89.25 236 ASP A CA 1
ATOM 1889 C C . ASP A 1 236 ? 9.292 -8.727 -27.141 1.00 89.25 236 ASP A C 1
ATOM 1891 O O . ASP A 1 236 ? 10.423 -8.420 -26.754 1.00 89.25 236 ASP A O 1
ATOM 1895 N N . PRO A 1 237 ? 8.317 -9.010 -26.259 1.00 91.31 237 PRO A N 1
ATOM 1896 C CA . PRO A 1 237 ? 8.573 -9.067 -24.826 1.00 91.31 237 PRO A CA 1
ATOM 1897 C C . PRO A 1 237 ? 9.636 -10.118 -24.482 1.00 91.31 237 PRO A C 1
ATOM 1899 O O . PRO A 1 237 ? 9.593 -11.239 -24.990 1.00 91.31 237 PRO A O 1
ATOM 1902 N N . GLY A 1 238 ? 10.589 -9.756 -23.627 1.00 90.25 238 GLY A N 1
ATOM 1903 C CA . GLY A 1 238 ? 11.701 -10.629 -23.265 1.00 90.25 238 GLY A CA 1
ATOM 1904 C C . GLY A 1 238 ? 12.891 -9.891 -22.659 1.00 90.25 238 GLY A C 1
ATOM 1905 O O . GLY A 1 238 ? 12.895 -8.666 -22.525 1.00 90.25 238 GLY A O 1
ATOM 1906 N N . VAL A 1 239 ? 13.909 -10.668 -22.289 1.00 91.44 239 VAL A N 1
ATOM 1907 C CA . VAL A 1 239 ? 15.168 -10.174 -21.721 1.00 91.44 239 VAL A CA 1
ATOM 1908 C C . VAL A 1 239 ? 16.243 -10.176 -22.803 1.00 91.44 239 VAL A C 1
ATOM 1910 O O . VAL A 1 239 ? 16.600 -11.226 -23.338 1.00 91.44 239 VAL A O 1
ATOM 1913 N N . TYR A 1 240 ? 16.786 -9.000 -23.093 1.00 90.00 240 TYR A N 1
ATOM 1914 C CA . TYR A 1 240 ? 17.808 -8.771 -24.105 1.00 90.00 240 TYR A CA 1
ATOM 1915 C C . TYR A 1 240 ? 19.134 -8.409 -23.442 1.00 90.00 240 TYR A C 1
ATOM 1917 O O . TYR A 1 240 ? 19.190 -7.637 -22.486 1.00 90.00 240 TYR A O 1
ATOM 1925 N N . ASP A 1 241 ? 20.219 -8.979 -23.951 1.00 89.75 241 ASP A N 1
ATOM 1926 C CA . ASP A 1 241 ? 21.575 -8.627 -23.537 1.00 89.75 241 ASP A CA 1
ATOM 1927 C C . ASP A 1 241 ? 22.044 -7.432 -24.365 1.00 89.75 241 ASP A C 1
ATOM 1929 O O . ASP A 1 241 ? 22.083 -7.535 -25.596 1.00 89.75 241 ASP A O 1
ATOM 1933 N N . VAL A 1 242 ? 22.349 -6.302 -23.721 1.00 87.69 242 VAL A N 1
ATOM 1934 C CA . VAL A 1 242 ? 22.633 -5.049 -24.437 1.00 87.69 242 VAL A CA 1
ATOM 1935 C C . VAL A 1 242 ? 23.873 -5.202 -25.320 1.00 87.69 242 VAL A C 1
ATOM 1937 O O . VAL A 1 242 ? 23.829 -4.838 -26.494 1.00 87.69 242 VAL A O 1
ATOM 1940 N N . ALA A 1 243 ? 24.923 -5.855 -24.810 1.00 83.31 243 ALA A N 1
ATOM 1941 C CA . ALA A 1 243 ? 26.185 -6.077 -25.522 1.00 83.31 243 ALA A CA 1
ATOM 1942 C C . ALA A 1 243 ? 26.013 -6.893 -26.807 1.00 83.31 243 ALA A C 1
ATOM 1944 O O . ALA A 1 243 ? 26.734 -6.706 -27.784 1.00 83.31 243 ALA A O 1
ATOM 1945 N N . LYS A 1 244 ? 25.088 -7.858 -26.779 1.00 82.81 244 LYS A N 1
ATOM 1946 C CA . LYS A 1 244 ? 24.867 -8.795 -27.889 1.00 82.81 244 LYS A CA 1
ATOM 1947 C C . LYS A 1 244 ? 23.808 -8.307 -28.864 1.00 82.81 244 LYS A C 1
ATOM 1949 O O . LYS A 1 244 ? 23.873 -8.652 -30.039 1.00 82.81 244 LYS A O 1
ATOM 1954 N N . SER A 1 245 ? 22.818 -7.572 -28.367 1.00 81.56 245 SER A N 1
ATOM 1955 C CA . SER A 1 245 ? 21.649 -7.173 -29.154 1.00 81.56 245 SER A CA 1
ATOM 1956 C C . SER A 1 245 ? 21.884 -5.860 -29.894 1.00 81.56 245 SER A C 1
ATOM 1958 O O . SER A 1 245 ? 21.321 -5.676 -30.964 1.00 81.56 245 SER A O 1
ATOM 1960 N N . PHE A 1 246 ? 22.730 -4.971 -29.365 1.00 82.81 246 PHE A N 1
ATOM 1961 C CA . PHE A 1 246 ? 22.989 -3.658 -29.953 1.00 82.81 246 PHE A CA 1
ATOM 1962 C C . PHE A 1 246 ? 24.463 -3.544 -30.368 1.00 82.81 246 PHE A C 1
ATOM 1964 O O . PHE A 1 246 ? 25.317 -3.288 -29.521 1.00 82.81 246 PHE A O 1
ATOM 1971 N N . PRO A 1 247 ? 24.798 -3.707 -31.662 1.00 72.25 247 PRO A N 1
ATOM 1972 C CA . PRO A 1 247 ? 26.183 -3.635 -32.138 1.00 72.25 247 PRO A CA 1
ATOM 1973 C C . PRO A 1 247 ? 26.808 -2.239 -31.982 1.00 72.25 247 PRO A C 1
ATOM 1975 O O . PRO A 1 247 ? 28.029 -2.108 -31.969 1.00 72.25 247 PRO A O 1
ATOM 1978 N N . GLU A 1 248 ? 25.980 -1.202 -31.848 1.00 70.19 248 GLU A N 1
ATOM 1979 C CA . GLU A 1 248 ? 26.401 0.186 -31.631 1.00 70.19 248 GLU A CA 1
ATOM 1980 C C . GLU A 1 248 ? 26.657 0.514 -30.150 1.00 70.19 248 GLU A C 1
ATOM 1982 O O . GLU A 1 248 ? 27.121 1.610 -29.828 1.00 70.19 248 GLU A O 1
ATOM 1987 N N . ALA A 1 249 ? 26.357 -0.415 -29.234 1.00 63.12 249 ALA A N 1
ATOM 1988 C CA . ALA A 1 249 ? 26.503 -0.191 -27.806 1.00 63.12 249 ALA A CA 1
ATOM 1989 C C . ALA A 1 249 ? 27.972 -0.247 -27.360 1.00 63.12 249 ALA A C 1
ATOM 1991 O O . ALA A 1 249 ? 28.597 -1.307 -27.359 1.00 63.12 249 ALA A O 1
ATOM 1992 N N . VAL A 1 250 ? 28.520 0.889 -26.914 1.00 66.75 250 VAL A N 1
ATOM 1993 C CA . VAL A 1 250 ? 29.825 0.943 -26.240 1.00 66.75 250 VAL A CA 1
ATOM 1994 C C . VAL A 1 250 ? 29.589 0.852 -24.736 1.00 66.75 250 VAL A C 1
ATOM 1996 O O . VAL A 1 250 ? 29.274 1.845 -24.088 1.00 66.75 250 VAL A O 1
ATOM 1999 N N . ILE A 1 251 ? 29.719 -0.350 -24.175 1.00 61.22 251 ILE A N 1
ATOM 2000 C CA . ILE A 1 251 ? 29.530 -0.559 -22.735 1.00 61.22 251 ILE A CA 1
ATOM 2001 C C . ILE A 1 251 ? 30.739 0.029 -21.993 1.00 61.22 251 ILE A C 1
ATOM 2003 O O . ILE A 1 251 ? 31.869 -0.401 -22.253 1.00 61.22 251 ILE A O 1
ATOM 2007 N N . PRO A 1 252 ? 30.553 0.998 -21.078 1.00 57.09 252 PRO A N 1
ATOM 2008 C CA . PRO A 1 252 ? 31.646 1.473 -20.245 1.00 57.09 252 PRO A CA 1
ATOM 2009 C C . PRO A 1 252 ? 32.136 0.316 -19.367 1.00 57.09 252 PRO A C 1
ATOM 2011 O O . PRO A 1 252 ? 31.335 -0.325 -18.686 1.00 57.09 252 PRO A O 1
ATOM 2014 N N . ALA A 1 253 ? 33.443 0.033 -19.403 1.00 50.53 253 ALA A N 1
ATOM 2015 C CA . ALA A 1 253 ? 34.063 -0.899 -18.465 1.00 50.53 253 ALA A CA 1
ATOM 2016 C C . ALA A 1 253 ? 33.785 -0.400 -17.038 1.00 50.53 253 ALA A C 1
ATOM 2018 O O . ALA A 1 253 ? 34.031 0.776 -16.759 1.00 50.53 253 ALA A O 1
ATOM 2019 N N . GLY A 1 254 ? 33.192 -1.272 -16.215 1.00 45.53 254 GLY A N 1
ATOM 2020 C CA . GLY A 1 254 ? 32.758 -0.970 -14.846 1.00 45.53 254 GLY A CA 1
ATOM 2021 C C . GLY A 1 254 ? 33.860 -0.452 -13.935 1.00 45.53 254 GLY A C 1
ATOM 2022 O O . GLY A 1 254 ? 35.047 -0.768 -14.186 1.00 45.53 254 GLY A O 1
#